Protein AF-F7PGP5-F1 (afdb_monomer)

Radius of gyration: 32.63 Å; Cα contacts (8 Å, |Δi|>4): 503; chains: 1; bounding box: 71×58×97 Å

Mean predicted aligned error: 10.64 Å

Nearest PDB structures (foldseek):
  5joy-assembly1_A  TM=2.183E-01  e=8.930E+00  Bacteroides ovatus

Sequence (292 aa):
MKSLVALAEENHQPLVVSITEYDVMVAVTADTNPVFETSVGVIHRINDWTRFVAHAERGQLQVLDEDVATLVTENPHATVDLDAEQFGEVFDDDEESRLGQTQTEYKEWAVERLQQHHTTTVTYTGDNNVTYNKTCEPNRSDISVQSIEPVYLPEIPDTTDIQAHTYPYEYYPAGPSRVTAEDAIHQCIHCDMSGISETYTYCPNCAVIACSSHIKTERLEGEPICTGCAVTERFALKTKYFYDEENLEAFREEYADMPLHEKAMENKWLAGGSVVASVLLVVGLLVIGGII

pLDDT: mean 86.21, std 12.68, range [32.03, 97.44]

Foldseek 3Di:
DPPPVNVCVVPLHKDKAKEKEWFKKKKWWKWFWDFDADPVGTQDTDTDIDIFMFGQAAPDTDTDDPVVRCQVVVQPVQDDPDDPVPPVVPHPYYHYGDGNDDPVVVLVVVLVVVQVVPWDKTWDADPVRDIDIDTDGGDSVSMGTDDIDMGIWMKMWMWIDRPPDIWIWIWTDRHVDIDTPGGSLQAAPVPRDGDPVFDWDAAPLPRGIHTPVQWDQADPPRDIHGVVQWDWDAQLNDIHTHRDPVRVVVVVVVLVPDDPLVSNVVPVVSSVVVVVVVVVVVVVVCVVVVVD

Solvent-accessible surface area (backbone atoms only — not comparable to full-atom values): 16742 Å² total; per-residue (Å²): 134,80,54,72,70,68,56,26,72,78,66,79,46,70,43,73,51,47,40,39,35,34,44,37,29,35,41,37,33,33,38,36,58,39,75,42,71,55,98,84,40,81,79,48,74,48,82,46,79,48,73,53,34,23,41,32,44,68,93,51,80,42,73,51,57,68,69,59,30,45,48,57,70,76,34,70,89,54,67,72,86,91,54,75,85,71,52,68,79,79,40,83,47,79,50,80,59,61,78,44,71,53,74,66,56,55,50,53,50,52,46,54,51,50,33,58,73,61,43,44,75,46,76,49,69,43,96,83,77,45,79,48,77,47,78,46,61,53,53,75,87,33,42,46,76,77,47,77,44,80,45,75,43,47,36,36,51,30,39,39,37,31,93,95,42,77,30,46,36,26,34,37,60,45,70,98,44,73,44,77,80,41,56,45,68,45,30,14,84,89,72,72,57,63,48,88,90,58,60,67,46,66,14,80,89,75,51,46,46,24,33,64,89,41,41,43,56,24,67,90,84,59,46,54,33,33,65,90,60,41,37,73,51,73,47,62,90,33,79,43,33,21,78,38,70,64,58,44,49,55,49,49,55,52,57,68,72,46,55,72,67,61,48,35,51,69,18,56,66,60,38,52,50,50,53,53,51,51,51,53,49,52,52,50,50,33,48,76,68,66,79,100

Structure (mmCIF, N/CA/C/O backbone):
data_AF-F7PGP5-F1
#
_entry.id   AF-F7PGP5-F1
#
loop_
_atom_site.group_PDB
_atom_site.id
_atom_site.type_symbol
_atom_site.label_atom_id
_atom_site.label_alt_id
_atom_site.label_comp_id
_atom_site.label_asym_id
_atom_site.label_entity_id
_atom_site.label_seq_id
_atom_site.pdbx_PDB_ins_code
_atom_site.Cartn_x
_atom_site.Cartn_y
_atom_site.Cartn_z
_atom_site.occupancy
_atom_site.B_iso_or_equiv
_atom_site.auth_seq_id
_atom_site.auth_comp_id
_atom_site.auth_asym_id
_atom_site.auth_atom_id
_atom_site.pdbx_PDB_model_num
ATOM 1 N N . MET A 1 1 ? 30.853 -26.230 6.465 1.00 39.44 1 MET A N 1
ATOM 2 C CA . MET A 1 1 ? 29.515 -25.854 5.973 1.00 39.44 1 MET A CA 1
ATOM 3 C C . MET A 1 1 ? 29.550 -24.352 5.779 1.00 39.44 1 MET A C 1
ATOM 5 O O . MET A 1 1 ? 29.671 -23.654 6.774 1.00 39.44 1 MET A O 1
ATOM 9 N N . LYS A 1 2 ? 29.615 -23.863 4.536 1.00 32.03 2 LYS A N 1
ATOM 10 C CA . LYS A 1 2 ? 29.374 -22.435 4.281 1.00 32.03 2 LYS A CA 1
ATOM 11 C C . LYS A 1 2 ? 27.872 -22.206 4.507 1.00 32.03 2 LYS A C 1
ATOM 13 O O . LYS A 1 2 ? 27.091 -23.060 4.092 1.00 32.03 2 LYS A O 1
ATOM 18 N N . SER A 1 3 ? 27.500 -21.142 5.220 1.00 41.84 3 SER A N 1
ATOM 19 C CA . SER A 1 3 ? 26.097 -20.715 5.341 1.00 41.84 3 SER A CA 1
ATOM 20 C C . SER A 1 3 ? 25.507 -20.497 3.940 1.00 41.84 3 SER A C 1
ATOM 22 O O . SER A 1 3 ? 26.257 -20.121 3.037 1.00 41.84 3 SER A O 1
ATOM 24 N N . LEU A 1 4 ? 24.203 -20.728 3.753 1.00 43.88 4 LEU A N 1
ATOM 25 C CA . LEU A 1 4 ? 23.487 -20.418 2.503 1.00 43.88 4 LEU A CA 1
ATOM 26 C C . LEU A 1 4 ? 23.724 -18.960 2.070 1.00 43.88 4 LEU A C 1
ATOM 28 O O . LEU A 1 4 ? 23.960 -18.709 0.890 1.00 43.88 4 LEU A O 1
ATOM 32 N N . VAL A 1 5 ? 23.835 -18.050 3.044 1.00 49.44 5 VAL A N 1
ATOM 33 C CA . VAL A 1 5 ? 24.223 -16.640 2.861 1.00 49.44 5 VAL A CA 1
ATOM 34 C C . VAL A 1 5 ? 25.545 -16.509 2.089 1.00 49.44 5 VAL A C 1
ATOM 36 O O . VAL A 1 5 ? 25.624 -15.812 1.084 1.00 49.44 5 VAL A O 1
ATOM 39 N N . ALA A 1 6 ? 26.565 -17.282 2.474 1.00 40.12 6 ALA A N 1
ATOM 40 C CA . ALA A 1 6 ? 27.896 -17.228 1.862 1.00 40.12 6 ALA A CA 1
ATOM 41 C C . ALA A 1 6 ? 27.973 -17.893 0.471 1.00 40.12 6 ALA A C 1
ATOM 43 O O . ALA A 1 6 ? 29.002 -17.794 -0.196 1.00 40.12 6 ALA A O 1
ATOM 44 N N . LEU A 1 7 ? 26.936 -18.626 0.049 1.00 39.34 7 LEU A N 1
ATOM 45 C CA . LEU A 1 7 ? 26.836 -19.221 -1.291 1.00 39.34 7 LEU A CA 1
ATOM 46 C C . LEU A 1 7 ? 26.027 -18.339 -2.254 1.00 39.34 7 LEU A C 1
ATOM 48 O O . LEU A 1 7 ? 26.302 -18.364 -3.456 1.00 39.34 7 LEU A O 1
ATOM 52 N N . ALA A 1 8 ? 25.072 -17.557 -1.739 1.00 51.66 8 ALA A N 1
ATOM 53 C CA . ALA A 1 8 ? 24.311 -16.577 -2.512 1.00 51.66 8 ALA A CA 1
ATOM 54 C C . ALA A 1 8 ? 25.186 -15.377 -2.922 1.00 51.66 8 ALA A C 1
ATOM 56 O O . ALA A 1 8 ? 25.204 -15.010 -4.100 1.00 51.66 8 ALA A O 1
ATOM 57 N N . GLU A 1 9 ? 26.009 -14.862 -1.995 1.00 49.38 9 GLU A N 1
ATOM 58 C CA . GLU A 1 9 ? 26.960 -13.764 -2.250 1.00 49.38 9 GLU A CA 1
ATOM 59 C C . GLU A 1 9 ? 27.962 -14.086 -3.377 1.00 49.38 9 GLU A C 1
ATOM 61 O O . GLU A 1 9 ? 28.327 -13.215 -4.163 1.00 49.38 9 GLU A O 1
ATOM 66 N N . GLU A 1 10 ? 28.394 -15.347 -3.502 1.00 49.81 10 GLU A N 1
ATOM 67 C CA . GLU A 1 10 ? 29.408 -15.768 -4.484 1.00 49.81 10 GLU A CA 1
ATOM 68 C C . GLU A 1 10 ? 28.828 -15.903 -5.913 1.00 49.81 10 GLU A C 1
ATOM 70 O O . GLU A 1 10 ? 29.574 -15.850 -6.890 1.00 49.81 10 GLU A O 1
ATOM 75 N N . ASN A 1 11 ? 27.499 -16.028 -6.058 1.00 52.19 11 ASN A N 1
ATOM 76 C CA . ASN A 1 11 ? 26.825 -16.293 -7.338 1.00 52.19 11 ASN A CA 1
ATOM 77 C C . ASN A 1 11 ? 25.894 -15.166 -7.822 1.00 52.19 11 ASN A C 1
ATOM 79 O O . ASN A 1 11 ? 25.204 -15.364 -8.822 1.00 52.19 11 ASN A O 1
ATOM 83 N N . HIS A 1 12 ? 25.866 -14.006 -7.151 1.00 57.66 12 HIS A N 1
ATOM 84 C CA . HIS A 1 12 ? 24.933 -12.902 -7.450 1.00 57.66 12 HIS A CA 1
ATOM 85 C C . HIS A 1 12 ? 23.458 -13.352 -7.484 1.00 57.66 12 HIS A C 1
ATOM 87 O O . HIS A 1 12 ? 22.646 -12.799 -8.227 1.00 57.66 12 HIS A O 1
ATOM 93 N N . GLN A 1 13 ? 23.113 -14.388 -6.716 1.00 65.50 13 GLN A N 1
ATOM 94 C CA . GLN A 1 13 ? 21.733 -14.849 -6.597 1.00 65.50 13 GLN A CA 1
ATOM 95 C C . GLN A 1 13 ? 21.020 -14.023 -5.528 1.00 65.50 13 GLN A C 1
ATOM 97 O O . GLN A 1 13 ? 21.652 -13.705 -4.518 1.00 65.50 13 GLN A O 1
ATOM 102 N N . PRO A 1 14 ? 19.735 -13.681 -5.730 1.00 72.44 14 PRO A N 1
ATOM 103 C CA . PRO A 1 14 ? 18.972 -12.998 -4.702 1.00 72.44 14 PRO A CA 1
ATOM 104 C C . PRO A 1 14 ? 18.931 -13.869 -3.446 1.00 72.44 14 PRO A C 1
ATOM 106 O O . PRO A 1 14 ? 18.617 -15.061 -3.523 1.00 72.44 14 PRO A O 1
ATOM 109 N N . LEU A 1 15 ? 19.280 -13.276 -2.308 1.00 78.62 15 LEU A N 1
ATOM 110 C CA . LEU A 1 15 ? 19.080 -13.899 -1.008 1.00 78.62 15 LEU A CA 1
ATOM 111 C C . LEU A 1 15 ? 17.688 -13.496 -0.537 1.00 78.62 15 LEU A C 1
ATOM 113 O O . LEU A 1 15 ? 17.393 -12.308 -0.468 1.00 78.62 15 LEU A O 1
ATOM 117 N N . VAL A 1 16 ? 16.844 -14.482 -0.250 1.00 80.56 16 VAL A N 1
ATOM 118 C CA . VAL A 1 16 ? 15.533 -14.256 0.359 1.00 80.56 16 VAL A CA 1
ATOM 119 C C . VAL A 1 16 ? 15.592 -14.809 1.772 1.00 80.56 16 VAL A C 1
ATOM 121 O O . VAL A 1 16 ? 15.970 -15.969 1.942 1.00 80.56 16 VAL A O 1
ATOM 124 N N . VAL A 1 17 ? 15.257 -13.979 2.753 1.00 80.12 17 VAL A N 1
ATOM 125 C CA . VAL A 1 17 ? 15.102 -14.365 4.161 1.00 80.12 17 VAL A CA 1
ATOM 126 C C . VAL A 1 17 ? 13.647 -14.134 4.539 1.00 80.12 17 VAL A C 1
ATOM 128 O O . VAL A 1 17 ? 13.124 -13.060 4.241 1.00 80.12 17 VAL A O 1
ATOM 131 N N . SER A 1 18 ? 13.017 -15.133 5.157 1.00 78.44 18 SER A N 1
ATOM 132 C CA . SER A 1 18 ? 11.608 -15.092 5.563 1.00 78.44 18 SER A CA 1
ATOM 133 C C . SER A 1 18 ? 11.491 -15.432 7.042 1.00 78.44 18 SER A C 1
ATOM 135 O O . SER A 1 18 ? 11.899 -16.514 7.476 1.00 78.44 18 SER A O 1
ATOM 137 N N . ILE A 1 19 ? 10.950 -14.499 7.817 1.00 78.56 19 ILE A N 1
ATOM 138 C CA . ILE A 1 19 ? 10.717 -14.654 9.255 1.00 78.56 19 ILE A CA 1
ATOM 139 C C . ILE A 1 19 ? 9.203 -14.723 9.480 1.00 78.56 19 ILE A C 1
ATOM 141 O O . ILE A 1 19 ? 8.424 -14.266 8.644 1.00 78.56 19 ILE A O 1
ATOM 145 N N . THR A 1 20 ? 8.764 -15.331 10.582 1.00 80.50 20 THR A N 1
ATOM 146 C CA . THR A 1 20 ? 7.376 -15.205 11.042 1.00 80.50 20 THR A CA 1
ATOM 147 C C . THR A 1 20 ? 7.327 -14.632 12.444 1.00 80.50 20 THR A C 1
ATOM 149 O O . THR A 1 20 ? 7.935 -15.159 13.373 1.00 80.50 20 THR A O 1
ATOM 152 N N . GLU A 1 21 ? 6.541 -13.579 12.605 1.00 83.31 21 GLU A N 1
ATOM 153 C CA . GLU A 1 21 ? 6.266 -12.959 13.895 1.00 83.31 21 GLU A CA 1
ATOM 154 C C . GLU A 1 21 ? 4.777 -13.120 14.208 1.00 83.31 21 GLU A C 1
ATOM 156 O O . GLU A 1 21 ? 3.923 -12.969 13.338 1.00 83.31 21 GLU A O 1
ATOM 161 N N . TYR A 1 22 ? 4.431 -13.490 15.439 1.00 83.12 22 TYR A N 1
ATOM 162 C CA . TYR A 1 22 ? 3.036 -13.661 15.844 1.00 83.12 22 TYR A CA 1
ATOM 163 C C . TYR A 1 22 ? 2.591 -12.514 16.736 1.00 83.12 22 TYR A C 1
ATOM 165 O O . TYR A 1 22 ? 2.799 -12.524 17.956 1.00 83.12 22 TYR A O 1
ATOM 173 N N . ASP A 1 23 ? 1.884 -11.573 16.125 1.00 82.88 23 ASP A N 1
ATOM 174 C CA . ASP A 1 23 ? 1.336 -10.420 16.809 1.00 82.88 23 ASP A CA 1
ATOM 175 C C . ASP A 1 23 ? 0.034 -10.751 17.526 1.00 82.88 23 ASP A C 1
ATOM 177 O O . ASP A 1 23 ? -0.913 -11.308 16.960 1.00 82.88 23 ASP A O 1
ATOM 181 N N . VAL A 1 24 ? -0.054 -10.353 18.797 1.00 84.56 24 VAL A N 1
ATOM 182 C CA . VAL A 1 24 ? -1.280 -10.550 19.571 1.00 84.56 24 VAL A CA 1
ATOM 183 C C . VAL A 1 24 ? -2.225 -9.389 19.342 1.00 84.56 24 VAL A C 1
ATOM 185 O O . VAL A 1 24 ? -1.941 -8.249 19.711 1.00 84.56 24 VAL A O 1
ATOM 188 N N . MET A 1 25 ? -3.405 -9.708 18.835 1.00 86.88 25 MET A N 1
ATOM 189 C CA . MET A 1 25 ? -4.497 -8.779 18.603 1.00 86.88 25 MET A CA 1
ATOM 190 C C . MET A 1 25 ? -5.660 -9.066 19.553 1.00 86.88 25 MET A C 1
ATOM 192 O O . MET A 1 25 ? -5.866 -10.193 20.005 1.00 86.88 25 MET A O 1
ATOM 196 N N . VAL A 1 26 ? -6.467 -8.045 19.834 1.00 89.31 26 VAL A N 1
ATOM 197 C CA . VAL A 1 26 ? -7.767 -8.194 20.498 1.00 89.31 26 VAL A CA 1
ATOM 198 C C . VAL A 1 26 ? -8.880 -7.694 19.587 1.00 89.31 26 VAL A C 1
ATOM 200 O O . VAL A 1 26 ? -8.947 -6.512 19.253 1.00 89.31 26 VAL A O 1
ATOM 203 N N . ALA A 1 27 ? -9.781 -8.596 19.200 1.00 91.00 27 ALA A N 1
ATOM 204 C CA . ALA A 1 27 ? -11.018 -8.248 18.517 1.00 91.00 27 ALA A CA 1
ATOM 205 C C . ALA A 1 27 ? -12.092 -7.918 19.561 1.00 91.00 27 ALA A C 1
ATOM 207 O O . ALA A 1 27 ? -12.472 -8.758 20.381 1.00 91.00 27 ALA A O 1
ATOM 208 N N . VAL A 1 28 ? -12.580 -6.681 19.539 1.00 91.81 28 VAL A N 1
ATOM 209 C CA . VAL A 1 28 ? -13.582 -6.178 20.479 1.00 91.81 28 VAL A CA 1
ATOM 210 C C . VAL A 1 28 ? -14.904 -5.987 19.757 1.00 91.81 28 VAL A C 1
ATOM 212 O O . VAL A 1 28 ? -14.966 -5.348 18.709 1.00 91.81 28 VAL A O 1
ATOM 215 N N . THR A 1 29 ? -15.973 -6.510 20.354 1.00 93.44 29 THR A N 1
ATOM 216 C CA . THR A 1 29 ? -17.350 -6.259 19.917 1.00 93.44 29 THR A CA 1
ATOM 217 C C . THR A 1 29 ? -18.092 -5.499 21.004 1.00 93.44 29 THR A C 1
ATOM 219 O O . THR A 1 29 ? -18.095 -5.925 22.163 1.00 93.44 29 THR A O 1
ATOM 222 N N . ALA A 1 30 ? -18.748 -4.397 20.652 1.00 95.62 30 ALA A N 1
ATOM 223 C CA . ALA A 1 30 ? -19.483 -3.564 21.594 1.00 95.62 30 ALA A CA 1
ATOM 224 C C . ALA A 1 30 ? -20.769 -2.984 20.992 1.00 95.62 30 ALA A C 1
ATOM 226 O O . ALA A 1 30 ? -20.890 -2.810 19.784 1.00 95.62 30 ALA A O 1
ATOM 227 N N . ASP A 1 31 ? -21.718 -2.674 21.868 1.00 96.94 31 ASP A N 1
ATOM 228 C CA . ASP A 1 31 ? -22.964 -1.974 21.552 1.00 96.94 31 ASP A CA 1
ATOM 229 C C . ASP A 1 31 ? -22.961 -0.603 22.236 1.00 96.94 31 ASP A C 1
ATOM 231 O O . ASP A 1 31 ? -22.635 -0.517 23.424 1.00 96.94 31 ASP A O 1
ATOM 235 N N . THR A 1 32 ? -23.309 0.454 21.500 1.00 96.69 32 THR A N 1
ATOM 236 C CA . THR A 1 32 ? -23.397 1.828 22.012 1.00 96.69 32 THR A CA 1
ATOM 237 C C . THR A 1 32 ? -24.787 2.399 21.738 1.00 96.69 32 THR A C 1
ATOM 239 O O . THR A 1 32 ? -25.143 2.657 20.586 1.00 96.69 32 THR A O 1
ATOM 242 N N . ASN A 1 33 ? -25.569 2.646 22.797 1.00 96.69 33 ASN A N 1
ATOM 243 C CA . ASN A 1 33 ? -26.971 3.080 22.676 1.00 96.69 33 ASN A CA 1
ATOM 244 C C . ASN A 1 33 ? -27.395 4.266 23.585 1.00 96.69 33 ASN A C 1
ATOM 246 O O . ASN A 1 33 ? -28.365 4.162 24.342 1.00 96.69 33 ASN A O 1
ATOM 250 N N . PRO A 1 34 ? -26.691 5.415 23.559 1.00 96.81 34 PRO A N 1
ATOM 251 C CA . PRO A 1 34 ? -27.090 6.620 24.279 1.00 96.81 34 PRO A CA 1
ATOM 252 C C . PRO A 1 34 ? -28.232 7.386 23.588 1.00 96.81 34 PRO A C 1
ATOM 254 O O . PRO A 1 34 ? -28.312 7.511 22.359 1.00 96.81 34 PRO A O 1
ATOM 257 N N . VAL A 1 35 ? -29.075 8.020 24.408 1.00 96.75 35 VAL A N 1
ATOM 258 C CA . VAL A 1 35 ? -30.093 8.989 23.975 1.00 96.75 35 VAL A CA 1
ATOM 259 C C . VAL A 1 35 ? -29.818 10.335 24.641 1.00 96.75 35 VAL A C 1
ATOM 261 O O . VAL A 1 35 ? -29.766 10.437 25.864 1.00 96.75 35 VAL A O 1
ATOM 264 N N . PHE A 1 36 ? -29.676 11.386 23.836 1.00 96.19 36 PHE A N 1
ATOM 265 C CA . PHE A 1 36 ? -29.412 12.740 24.310 1.00 96.19 36 PHE A CA 1
ATOM 266 C C . PHE A 1 36 ? -30.658 13.602 24.179 1.00 96.19 36 PHE A C 1
ATOM 268 O O . PHE A 1 36 ? -31.140 13.875 23.077 1.00 96.19 36 PHE A O 1
ATOM 275 N N . GLU A 1 37 ? -31.154 14.074 25.318 1.00 94.50 37 GLU A N 1
ATOM 276 C CA . GLU A 1 37 ? -32.381 14.862 25.399 1.00 94.50 37 GLU A CA 1
ATOM 277 C C . GLU A 1 37 ? -32.129 16.264 25.962 1.00 94.50 37 GLU A C 1
ATOM 279 O O . GLU A 1 37 ? -31.128 16.556 26.634 1.00 94.50 37 GLU A O 1
ATOM 284 N N . THR A 1 38 ? -33.055 17.160 25.644 1.00 91.94 38 THR A N 1
ATOM 285 C CA . THR A 1 38 ? -33.176 18.511 26.196 1.00 91.94 38 THR A CA 1
ATOM 286 C C . THR A 1 38 ? -34.655 18.802 26.461 1.00 91.94 38 THR A C 1
ATOM 288 O O . THR A 1 38 ? -35.508 17.945 26.237 1.00 91.94 38 THR A O 1
ATOM 291 N N . SER A 1 39 ? -34.994 20.015 26.904 1.00 89.44 39 SER A N 1
ATOM 292 C CA . SER A 1 39 ? -36.397 20.404 27.101 1.00 89.44 39 SER A CA 1
ATOM 293 C C . SER A 1 39 ? -37.245 20.338 25.823 1.00 89.44 39 SER A C 1
ATOM 295 O O . SER A 1 39 ? -38.457 20.204 25.937 1.00 89.44 39 SER A O 1
ATOM 297 N N . VAL A 1 40 ? -36.626 20.389 24.634 1.00 91.00 40 VAL A N 1
ATOM 298 C CA . VAL A 1 40 ? -37.325 20.271 23.338 1.00 91.00 40 VAL A CA 1
ATOM 299 C C . VAL A 1 40 ? -37.454 18.827 22.833 1.00 91.00 40 VAL A C 1
ATOM 301 O O . VAL A 1 40 ? -37.970 18.596 21.743 1.00 91.00 40 VAL A O 1
ATOM 304 N N . GLY A 1 41 ? -36.988 17.844 23.611 1.00 92.88 41 GLY A N 1
ATOM 305 C CA . GLY A 1 41 ? -36.999 16.421 23.261 1.00 92.88 41 GLY A CA 1
ATOM 306 C C . GLY A 1 41 ? -35.617 15.862 22.907 1.00 92.88 41 GLY A C 1
ATOM 307 O O . GLY A 1 41 ? -34.584 16.405 23.315 1.00 92.88 41 GLY A O 1
ATOM 308 N N . VAL A 1 42 ? -35.606 14.744 22.172 1.00 95.56 42 VAL A N 1
ATOM 309 C CA . VAL A 1 42 ? -34.387 14.049 21.721 1.00 95.56 42 VAL A CA 1
ATOM 310 C C . VAL A 1 42 ? -33.678 14.889 20.664 1.00 95.56 42 VAL A C 1
ATOM 312 O O . VAL A 1 42 ? -34.251 15.188 19.620 1.00 95.56 42 VAL A O 1
ATOM 315 N N . ILE A 1 43 ? -32.418 15.231 20.922 1.00 95.38 43 ILE A N 1
ATOM 316 C CA . ILE A 1 43 ? -31.573 15.994 19.992 1.00 95.38 43 ILE A CA 1
ATOM 317 C C . ILE A 1 43 ? -30.561 15.108 19.264 1.00 95.38 43 ILE A C 1
ATOM 319 O O . ILE A 1 43 ? -30.106 15.457 18.180 1.00 95.38 43 ILE A O 1
ATOM 323 N N . HIS A 1 44 ? -30.205 13.965 19.848 1.00 95.94 44 HIS A N 1
ATOM 324 C CA . HIS A 1 44 ? -29.270 13.016 19.265 1.00 95.94 44 HIS A CA 1
ATOM 325 C C . HIS A 1 44 ? -29.507 11.625 19.855 1.00 95.94 44 HIS A C 1
ATOM 327 O O . HIS A 1 44 ? -29.880 11.488 21.021 1.00 95.94 44 HIS A O 1
ATOM 333 N N . ARG A 1 45 ? -29.307 10.590 19.048 1.00 95.94 45 ARG A N 1
ATOM 334 C CA . ARG A 1 45 ? -29.369 9.191 19.466 1.00 95.94 45 ARG A CA 1
ATOM 335 C C . ARG A 1 45 ? -28.312 8.428 18.693 1.00 95.94 45 ARG A C 1
ATOM 337 O O . ARG A 1 45 ? -28.159 8.658 17.495 1.00 95.94 45 ARG A O 1
ATOM 344 N N . ILE A 1 46 ? -27.647 7.516 19.380 1.00 95.88 46 ILE A N 1
ATOM 345 C CA . ILE A 1 46 ? -26.732 6.552 18.783 1.00 95.88 46 ILE A CA 1
ATOM 346 C C . ILE A 1 46 ? -27.324 5.175 19.058 1.00 95.88 46 ILE A C 1
ATOM 348 O O . ILE A 1 46 ? -27.927 4.961 20.104 1.00 95.88 46 ILE A O 1
ATOM 352 N N . ASN A 1 47 ? -27.236 4.294 18.074 1.00 95.25 47 ASN A N 1
ATOM 353 C CA . ASN A 1 47 ? -27.607 2.892 18.182 1.00 95.25 47 ASN A CA 1
ATOM 354 C C . ASN A 1 47 ? -26.664 2.153 17.243 1.00 95.25 47 ASN A C 1
ATOM 356 O O . ASN A 1 47 ? -26.997 1.953 16.072 1.00 95.25 47 ASN A O 1
ATOM 360 N N . ASP A 1 48 ? -25.460 1.901 17.740 1.00 94.94 48 ASP A N 1
ATOM 361 C CA . ASP A 1 48 ? -24.352 1.391 16.948 1.00 94.94 48 ASP A CA 1
ATOM 362 C C . ASP A 1 48 ? -23.827 0.076 17.512 1.00 94.94 48 ASP A C 1
ATOM 364 O O . ASP A 1 48 ? -23.682 -0.083 18.726 1.00 94.94 48 ASP A O 1
ATOM 368 N N . TRP A 1 49 ? -23.537 -0.848 16.603 1.00 93.81 49 TRP A N 1
ATOM 369 C CA . TRP A 1 49 ? -22.867 -2.101 16.906 1.00 93.81 49 TRP A CA 1
ATOM 370 C C . TRP A 1 49 ? -21.493 -2.040 16.259 1.00 93.81 49 TRP A C 1
ATOM 372 O O . TRP A 1 49 ? -21.369 -2.073 15.035 1.00 93.81 49 TRP A O 1
ATOM 382 N N . THR A 1 50 ? -20.465 -1.929 17.089 1.00 91.31 50 THR A N 1
ATOM 383 C CA . THR A 1 50 ? -19.101 -1.681 16.638 1.00 91.31 50 THR A CA 1
ATOM 384 C C . THR A 1 50 ? -18.258 -2.929 16.852 1.00 91.31 50 THR A C 1
ATOM 386 O O . THR A 1 50 ? -18.219 -3.494 17.950 1.00 91.31 50 THR A O 1
ATOM 389 N N . ARG A 1 51 ? -17.526 -3.326 15.811 1.00 90.69 51 ARG A N 1
ATOM 390 C CA . ARG A 1 51 ? -16.450 -4.311 15.899 1.00 90.69 51 ARG A CA 1
ATOM 391 C C . ARG A 1 51 ? -15.154 -3.661 15.442 1.00 90.69 51 ARG A C 1
ATOM 393 O O . ARG A 1 51 ? -15.131 -3.030 14.393 1.00 90.69 51 ARG A O 1
ATOM 400 N N . PHE A 1 52 ? -14.097 -3.803 16.227 1.00 89.81 52 PHE A N 1
ATOM 401 C CA . PHE A 1 52 ? -12.777 -3.285 15.878 1.00 89.81 52 PHE A CA 1
ATOM 402 C C . PHE A 1 52 ? -11.681 -4.178 16.453 1.00 89.81 52 PHE A C 1
ATOM 404 O O . PHE A 1 52 ? -11.928 -4.976 17.360 1.00 89.81 52 PHE A O 1
ATOM 411 N N . VAL A 1 53 ? -10.473 -4.051 15.911 1.00 90.81 53 VAL A N 1
ATOM 412 C CA . VAL A 1 53 ? -9.310 -4.852 16.301 1.00 90.81 53 VAL A CA 1
ATOM 413 C C . VAL A 1 53 ? -8.187 -3.919 16.729 1.00 90.81 53 VAL A C 1
ATOM 415 O O . VAL A 1 53 ? -8.041 -2.823 16.184 1.00 90.81 53 VAL A O 1
ATOM 418 N N . ALA A 1 54 ? -7.426 -4.328 17.737 1.00 88.50 54 ALA A N 1
ATOM 419 C CA . ALA A 1 54 ? -6.304 -3.558 18.246 1.00 88.50 54 ALA A CA 1
ATOM 420 C C . ALA A 1 54 ? -5.108 -4.447 18.575 1.00 88.50 54 ALA A C 1
ATOM 422 O O . ALA A 1 54 ? -5.304 -5.575 19.034 1.00 88.50 54 ALA A O 1
ATOM 423 N N . HIS A 1 55 ? -3.898 -3.904 18.420 1.00 85.88 55 HIS A N 1
ATOM 424 C CA . HIS A 1 55 ? -2.690 -4.524 18.959 1.00 85.88 55 HIS A CA 1
ATOM 425 C C . HIS A 1 55 ? -2.818 -4.647 20.476 1.00 85.88 55 HIS A C 1
ATOM 427 O O . HIS A 1 55 ? -3.200 -3.700 21.172 1.00 85.88 55 HIS A O 1
ATOM 433 N N . ALA A 1 56 ? -2.506 -5.830 20.991 1.00 82.25 56 ALA A N 1
ATOM 434 C CA . ALA A 1 56 ? -2.647 -6.178 22.397 1.00 82.25 56 ALA A CA 1
ATOM 435 C C . ALA A 1 56 ? -1.312 -6.127 23.159 1.00 82.25 56 ALA A C 1
ATOM 437 O O . ALA A 1 56 ? -1.233 -6.621 24.292 1.00 82.25 56 ALA A O 1
ATOM 438 N N . GLU A 1 57 ? -0.287 -5.514 22.565 1.00 72.56 57 GLU A N 1
ATOM 439 C CA . GLU A 1 57 ? 1.049 -5.387 23.133 1.00 72.56 57 GLU A CA 1
ATOM 440 C C . GLU A 1 57 ? 1.093 -4.561 24.423 1.00 72.56 57 GLU A C 1
ATOM 442 O O . GLU A 1 57 ? 0.246 -3.710 24.739 1.00 72.56 57 GLU A O 1
ATOM 447 N N . ARG A 1 58 ? 2.130 -4.814 25.223 1.00 63.47 58 ARG A N 1
ATOM 448 C CA . ARG A 1 58 ? 2.281 -4.190 26.533 1.00 63.47 58 ARG A CA 1
ATOM 449 C C . ARG A 1 58 ? 2.647 -2.712 26.406 1.00 63.47 58 ARG A C 1
ATOM 451 O O . ARG A 1 58 ? 3.782 -2.363 26.116 1.00 63.47 58 ARG A O 1
ATOM 458 N N . GLY A 1 59 ? 1.700 -1.846 26.764 1.00 60.94 59 GLY A N 1
ATOM 459 C CA . GLY A 1 59 ? 1.903 -0.394 26.827 1.00 60.94 59 GLY A CA 1
ATOM 460 C C . GLY A 1 59 ? 1.504 0.362 25.559 1.00 60.94 59 GLY A C 1
ATOM 461 O O . GLY A 1 59 ? 1.538 1.591 25.578 1.00 60.94 59 GLY A O 1
ATOM 462 N N . GLN A 1 60 ? 1.061 -0.337 24.509 1.00 62.91 60 GLN A N 1
ATOM 463 C CA . GLN A 1 60 ? 0.666 0.263 23.237 1.00 62.91 60 GLN A CA 1
ATOM 464 C C . GLN A 1 60 ? -0.619 -0.388 22.705 1.00 62.91 60 GLN A C 1
ATOM 466 O O . GLN A 1 60 ? -0.594 -1.265 21.856 1.00 62.91 60 GLN A O 1
ATOM 471 N N . LEU A 1 61 ? -1.769 0.059 23.219 1.00 71.94 61 LEU A N 1
ATOM 472 C CA . LEU A 1 61 ? -3.078 -0.293 22.660 1.00 71.94 61 LEU A CA 1
ATOM 473 C C . LEU A 1 61 ? -3.411 0.660 21.513 1.00 71.94 61 LEU A C 1
ATOM 475 O O . LEU A 1 61 ? -3.734 1.830 21.745 1.00 71.94 61 LEU A O 1
ATOM 479 N N . GLN A 1 62 ? -3.328 0.163 20.282 1.00 79.62 62 GLN A N 1
ATOM 480 C CA . GLN A 1 62 ? -3.623 0.933 19.075 1.00 79.62 62 GLN A CA 1
ATOM 481 C C . GLN A 1 62 ? -4.584 0.161 18.179 1.00 79.62 62 GLN A C 1
ATOM 483 O O . GLN A 1 62 ? -4.439 -1.043 17.995 1.00 79.62 62 GLN A O 1
ATOM 488 N N . VAL A 1 63 ? -5.593 0.867 17.662 1.00 81.56 63 VAL A N 1
ATOM 489 C CA . VAL A 1 63 ? -6.531 0.305 16.682 1.00 81.56 63 VAL A CA 1
ATOM 490 C C . VAL A 1 63 ? -5.759 0.049 15.394 1.00 81.56 63 VAL A C 1
ATOM 492 O O . VAL A 1 63 ? -5.015 0.931 14.965 1.00 81.56 63 VAL A O 1
ATOM 495 N N . LEU A 1 64 ? -5.939 -1.140 14.825 1.00 81.06 64 LEU A N 1
ATOM 496 C CA . LEU A 1 64 ? -5.299 -1.533 13.574 1.00 81.06 64 LEU A CA 1
ATOM 497 C C . LEU A 1 64 ? -5.771 -0.676 12.400 1.00 81.06 64 LEU A C 1
ATOM 499 O O . LEU A 1 64 ? -6.857 -0.089 12.435 1.00 81.06 64 LEU A O 1
ATOM 503 N N . ASP A 1 65 ? -4.956 -0.668 11.347 1.00 85.12 65 ASP A N 1
ATOM 504 C CA . ASP A 1 65 ? -5.396 -0.223 10.032 1.00 85.12 65 ASP A CA 1
ATOM 505 C C . ASP A 1 65 ? -6.648 -1.003 9.582 1.00 85.12 65 ASP A C 1
ATOM 507 O O . ASP A 1 65 ? -6.845 -2.166 9.954 1.00 85.12 65 ASP A O 1
ATOM 511 N N . GLU A 1 66 ? -7.522 -0.346 8.817 1.00 86.88 66 GLU A N 1
ATOM 512 C CA . GLU A 1 66 ? -8.810 -0.902 8.398 1.00 86.88 66 GLU A CA 1
ATOM 513 C C . GLU A 1 66 ? -8.644 -2.195 7.591 1.00 86.88 66 GLU A C 1
ATOM 515 O O . GLU A 1 66 ? -9.422 -3.133 7.790 1.00 86.88 66 GLU A O 1
ATOM 520 N N . ASP A 1 67 ? -7.607 -2.294 6.755 1.00 89.56 67 ASP A N 1
ATOM 521 C CA . ASP A 1 67 ? -7.373 -3.475 5.925 1.00 89.56 67 ASP A CA 1
ATOM 522 C C . ASP A 1 67 ? -7.000 -4.686 6.793 1.00 89.56 67 ASP A C 1
ATOM 524 O O . ASP A 1 67 ? -7.575 -5.771 6.651 1.00 89.56 67 ASP A O 1
ATOM 528 N N . VAL A 1 68 ? -6.105 -4.496 7.768 1.00 89.62 68 VAL A N 1
ATOM 529 C CA . VAL A 1 68 ? -5.687 -5.555 8.703 1.00 89.62 68 VAL A CA 1
ATOM 530 C C . VAL A 1 68 ? -6.824 -5.918 9.667 1.00 89.62 68 VAL A C 1
ATOM 532 O O . VAL A 1 68 ? -7.075 -7.095 9.940 1.00 89.62 68 VAL A O 1
ATOM 535 N N . ALA A 1 69 ? -7.586 -4.934 10.151 1.00 89.62 69 ALA A N 1
ATOM 536 C CA . ALA A 1 69 ? -8.760 -5.186 10.984 1.00 89.62 69 ALA A CA 1
ATOM 537 C C . ALA A 1 69 ? -9.838 -5.983 10.227 1.00 89.62 69 ALA A C 1
ATOM 539 O O . ALA A 1 69 ? -10.445 -6.904 10.789 1.00 89.62 69 ALA A O 1
ATOM 540 N N . THR A 1 70 ? -10.060 -5.671 8.950 1.00 90.62 70 THR A N 1
ATOM 541 C CA . THR A 1 70 ? -10.969 -6.416 8.067 1.00 90.62 70 THR A CA 1
ATOM 542 C C . THR A 1 70 ? -10.469 -7.844 7.874 1.00 90.62 70 THR A C 1
ATOM 544 O O . THR A 1 70 ? -11.230 -8.793 8.071 1.00 90.62 70 THR A O 1
ATOM 547 N N . LEU A 1 71 ? -9.168 -8.017 7.613 1.00 91.44 71 LEU A N 1
ATOM 548 C CA . LEU A 1 71 ? -8.534 -9.329 7.496 1.00 91.44 71 LEU A CA 1
ATOM 549 C C . LEU A 1 71 ? -8.815 -10.208 8.728 1.00 91.44 71 LEU A C 1
ATOM 551 O O . LEU A 1 71 ? -9.259 -11.347 8.577 1.00 91.44 71 LEU A O 1
ATOM 555 N N . VAL A 1 72 ? -8.644 -9.676 9.941 1.00 89.75 72 VAL A N 1
ATOM 556 C CA . VAL A 1 72 ? -8.907 -10.415 11.189 1.00 89.75 72 VAL A CA 1
ATOM 557 C C . VAL A 1 72 ? -10.403 -10.691 11.389 1.00 89.75 72 VAL A C 1
ATOM 559 O O . VAL A 1 72 ? -10.799 -11.798 11.759 1.00 89.75 72 VAL A O 1
ATOM 562 N N . THR A 1 73 ? -11.266 -9.699 11.162 1.00 88.62 73 THR A N 1
ATOM 563 C CA . THR A 1 73 ? -12.698 -9.809 11.495 1.00 88.62 73 THR A CA 1
ATOM 564 C C . THR A 1 73 ? -13.512 -10.647 10.510 1.00 88.62 73 THR A C 1
ATOM 566 O O . THR A 1 73 ? -14.510 -11.247 10.929 1.00 88.62 73 THR A O 1
ATOM 569 N N . GLU A 1 74 ? -13.091 -10.729 9.244 1.00 89.31 74 GLU A N 1
ATOM 570 C CA . GLU A 1 74 ? -13.766 -11.493 8.185 1.00 89.31 74 GLU A CA 1
ATOM 571 C C . GLU A 1 74 ? -13.267 -12.941 8.047 1.00 89.31 74 GLU A C 1
ATOM 573 O O . GLU A 1 74 ? -13.969 -13.785 7.480 1.00 89.31 74 GLU A O 1
ATOM 578 N N . ASN A 1 75 ? -12.113 -13.282 8.637 1.00 87.31 75 ASN A N 1
ATOM 579 C CA . ASN A 1 75 ? -11.522 -14.624 8.555 1.00 87.31 75 ASN A CA 1
ATOM 580 C C . ASN A 1 75 ? -11.537 -15.452 9.870 1.00 87.31 75 ASN A C 1
ATOM 582 O O . ASN A 1 75 ? -10.673 -16.314 10.035 1.00 87.31 75 ASN A O 1
ATOM 586 N N . PRO A 1 76 ? -12.530 -15.337 10.787 1.00 83.12 76 PRO A N 1
ATOM 587 C CA . PRO A 1 76 ? -12.531 -16.111 12.037 1.00 83.12 76 PRO A CA 1
ATOM 588 C C . PRO A 1 76 ? -12.714 -17.620 11.813 1.00 83.12 76 PRO A C 1
ATOM 590 O O . PRO A 1 76 ? -12.480 -18.423 12.702 1.00 83.12 76 PRO A O 1
ATOM 593 N N . HIS A 1 77 ? -13.162 -18.027 10.626 1.00 83.94 77 HIS A N 1
ATOM 594 C CA . HIS A 1 77 ? -13.324 -19.429 10.246 1.00 83.94 77 HIS A CA 1
ATOM 595 C C . HIS A 1 77 ? -12.000 -20.097 9.837 1.00 83.94 77 HIS A C 1
ATOM 597 O O . HIS A 1 77 ? -11.956 -21.319 9.715 1.00 83.94 77 HIS A O 1
ATOM 603 N N . ALA A 1 78 ? -10.954 -19.303 9.589 1.00 83.38 78 ALA A N 1
ATOM 604 C CA . ALA A 1 78 ? -9.632 -19.767 9.186 1.00 83.38 78 ALA A CA 1
ATOM 605 C C . ALA A 1 78 ? -8.639 -19.823 10.359 1.00 83.38 78 ALA A C 1
ATOM 607 O O . ALA A 1 78 ? -7.474 -20.152 10.148 1.00 83.38 78 ALA A O 1
ATOM 608 N N . THR A 1 79 ? -9.080 -19.510 11.582 1.00 84.56 79 THR A N 1
ATOM 609 C CA . THR A 1 79 ? -8.232 -19.589 12.774 1.00 84.56 79 THR A CA 1
ATOM 610 C C . THR A 1 79 ? -7.837 -21.030 13.064 1.00 84.56 79 THR A C 1
ATOM 612 O O . THR A 1 79 ? -8.681 -21.932 13.030 1.00 84.56 79 THR A O 1
ATOM 615 N N . VAL A 1 80 ? -6.572 -21.223 13.413 1.00 82.38 80 VAL A N 1
ATOM 616 C CA . VAL A 1 80 ? -6.010 -22.496 13.868 1.00 82.38 80 VAL A CA 1
ATOM 617 C C . VAL A 1 80 ? -5.451 -22.322 15.275 1.00 82.38 80 VAL A C 1
ATOM 619 O O . VAL A 1 80 ? -5.130 -21.204 15.679 1.00 82.38 80 VAL A O 1
ATOM 622 N N . ASP A 1 81 ? -5.346 -23.416 16.024 1.00 79.75 81 ASP A N 1
ATOM 623 C CA . ASP A 1 81 ? -4.629 -23.391 17.297 1.00 79.75 81 ASP A CA 1
ATOM 624 C C . ASP A 1 81 ? -3.135 -23.162 17.020 1.00 79.75 81 ASP A C 1
ATOM 626 O O . ASP A 1 81 ? -2.550 -23.830 16.164 1.00 79.75 81 ASP A O 1
ATOM 630 N N . LEU A 1 82 ? -2.530 -22.201 17.722 1.00 73.12 82 LEU A N 1
ATOM 631 C CA . LEU A 1 82 ? -1.108 -21.898 17.589 1.00 73.12 82 LEU A CA 1
ATOM 632 C C . LEU A 1 82 ? -0.290 -22.995 18.288 1.00 73.12 82 LEU A C 1
ATOM 634 O O . LEU A 1 82 ? -0.294 -23.087 19.517 1.00 73.12 82 LEU A O 1
ATOM 638 N N . ASP A 1 83 ? 0.398 -23.822 17.501 1.00 70.62 83 ASP A N 1
ATOM 639 C CA . ASP A 1 83 ? 1.366 -24.814 17.975 1.00 70.62 83 ASP A CA 1
ATOM 640 C C . ASP A 1 83 ? 2.774 -24.406 17.519 1.00 70.62 83 ASP A C 1
ATOM 642 O O . ASP A 1 83 ? 3.176 -24.661 16.383 1.00 70.62 83 ASP A O 1
ATOM 646 N N . ALA A 1 84 ? 3.512 -23.729 18.402 1.00 58.53 84 ALA A N 1
ATOM 647 C CA . ALA A 1 84 ? 4.834 -23.173 18.102 1.00 58.53 84 ALA A CA 1
ATOM 648 C C . ALA A 1 84 ? 5.857 -24.234 17.645 1.00 58.53 84 ALA A C 1
ATOM 650 O O . ALA A 1 84 ? 6.793 -23.909 16.923 1.00 58.53 84 ALA A O 1
ATOM 651 N N . GLU A 1 85 ? 5.681 -25.509 18.014 1.00 60.25 85 GLU A N 1
ATOM 652 C CA . GLU A 1 85 ? 6.586 -26.588 17.588 1.00 60.25 85 GLU A CA 1
ATOM 653 C C . GLU A 1 85 ? 6.399 -26.965 16.106 1.00 60.25 85 GLU A C 1
ATOM 655 O O . GLU A 1 85 ? 7.310 -27.526 15.501 1.00 60.25 85 GLU A O 1
ATOM 660 N N . GLN A 1 86 ? 5.242 -26.653 15.507 1.00 61.47 86 GLN A N 1
ATOM 661 C CA . GLN A 1 86 ? 4.916 -27.000 14.121 1.00 61.47 86 GLN A CA 1
ATOM 662 C C . GLN A 1 86 ? 5.426 -25.969 13.096 1.00 61.47 86 GLN A C 1
ATOM 664 O O . GLN A 1 86 ? 5.678 -26.334 11.946 1.00 61.47 86 GLN A O 1
ATOM 669 N N . PHE A 1 87 ? 5.559 -24.694 13.477 1.00 60.59 87 PHE A N 1
ATOM 670 C CA . PHE A 1 87 ? 5.860 -23.603 12.536 1.00 60.59 87 PHE A CA 1
ATOM 671 C C . PHE A 1 87 ? 7.362 -23.355 12.313 1.00 60.59 87 PHE A C 1
ATOM 673 O O . PHE A 1 87 ? 7.746 -23.042 11.184 1.00 60.59 87 PHE A O 1
ATOM 680 N N . GLY A 1 88 ? 8.217 -23.664 13.294 1.00 57.09 88 GLY A N 1
ATOM 681 C CA . GLY A 1 88 ? 9.677 -23.521 13.167 1.00 57.09 88 GLY A CA 1
ATOM 682 C C . GLY A 1 88 ? 10.378 -24.508 12.229 1.00 57.09 88 GLY A C 1
ATOM 683 O O . GLY A 1 88 ? 11.604 -24.515 12.135 1.00 57.09 88 GLY A O 1
ATOM 684 N N . GLU A 1 89 ? 9.631 -25.366 11.525 1.00 56.88 89 GLU A N 1
ATOM 685 C CA . GLU A 1 89 ? 10.167 -26.184 10.427 1.00 56.88 89 GLU A CA 1
ATOM 686 C C . GLU A 1 89 ? 10.112 -25.472 9.057 1.00 56.88 89 GLU A C 1
ATOM 688 O O . GLU A 1 89 ? 10.726 -25.959 8.104 1.00 56.88 89 GLU A O 1
ATOM 693 N N . VAL A 1 90 ? 9.371 -24.360 8.933 1.00 59.91 90 VAL A N 1
ATOM 694 C CA . VAL A 1 90 ? 9.084 -23.688 7.646 1.00 59.91 90 VAL A CA 1
ATOM 695 C C . VAL A 1 90 ? 9.787 -22.336 7.503 1.00 59.91 90 VAL A C 1
ATOM 697 O O . VAL A 1 9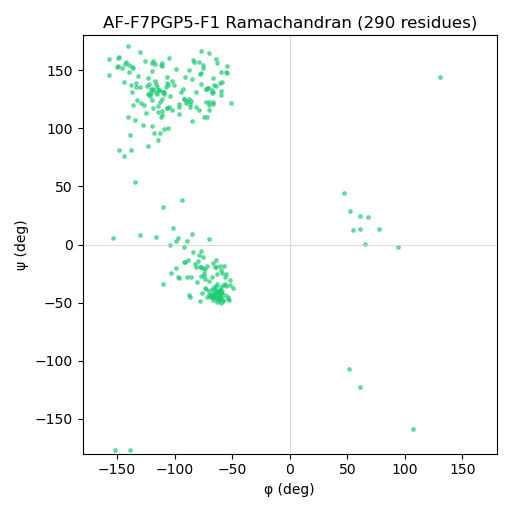0 ? 10.184 -21.998 6.387 1.00 59.91 90 VAL A O 1
ATOM 700 N N . PHE A 1 91 ? 9.950 -21.593 8.597 1.00 58.91 91 PHE A N 1
ATOM 701 C CA . PHE A 1 91 ? 10.536 -20.249 8.605 1.00 58.91 91 PHE A CA 1
ATOM 702 C C . PHE A 1 91 ? 11.962 -20.240 9.157 1.00 58.91 91 PHE A C 1
ATOM 704 O O . PHE A 1 91 ? 12.386 -21.186 9.824 1.00 58.91 91 PHE A O 1
ATOM 711 N N . ASP A 1 92 ? 12.718 -19.185 8.840 1.00 57.56 92 ASP A N 1
ATOM 712 C CA . ASP A 1 92 ? 14.104 -19.052 9.295 1.00 57.56 92 ASP A CA 1
ATOM 713 C C . ASP A 1 92 ? 14.197 -18.673 10.796 1.00 57.56 92 ASP A C 1
ATOM 715 O O . ASP A 1 92 ? 15.212 -18.989 11.424 1.00 57.56 92 ASP A O 1
ATOM 719 N N . ASP A 1 93 ? 13.157 -18.035 11.367 1.00 54.94 93 ASP A N 1
ATOM 720 C CA . ASP A 1 93 ? 13.008 -17.682 12.796 1.00 54.94 93 ASP A CA 1
ATOM 721 C C . ASP A 1 93 ? 11.518 -17.495 13.195 1.00 54.94 93 ASP A C 1
ATOM 723 O O . ASP A 1 93 ? 10.683 -17.239 12.321 1.00 54.94 93 ASP A O 1
ATOM 727 N N . ASP A 1 94 ? 11.206 -17.591 14.499 1.00 54.47 94 ASP A N 1
ATOM 728 C CA . ASP A 1 94 ? 9.859 -17.420 15.081 1.00 54.47 94 ASP A CA 1
ATOM 729 C C . ASP A 1 94 ? 9.884 -16.559 16.370 1.00 54.47 94 ASP A C 1
ATOM 731 O O . ASP A 1 94 ? 10.461 -16.961 17.389 1.00 54.47 94 ASP A O 1
ATOM 735 N N . GLU A 1 95 ? 9.169 -15.424 16.390 1.00 58.38 95 GLU A N 1
ATOM 736 C CA . GLU A 1 95 ? 8.924 -14.627 17.610 1.00 58.38 95 GLU A CA 1
A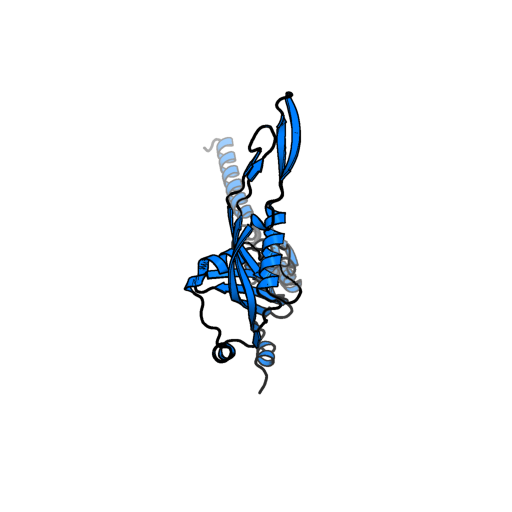TOM 737 C C . GLU A 1 95 ? 7.434 -14.621 18.016 1.00 58.38 95 GLU A C 1
ATOM 739 O O . GLU A 1 95 ? 6.542 -14.395 17.199 1.00 58.38 95 GLU A O 1
ATOM 744 N N . GLU A 1 96 ? 7.140 -14.863 19.304 1.00 59.28 96 GLU A N 1
ATOM 745 C CA . GLU A 1 96 ? 5.770 -14.868 19.850 1.00 59.28 96 GLU A CA 1
ATOM 746 C C . GLU A 1 96 ? 5.560 -13.731 20.864 1.00 59.28 96 GLU A C 1
ATOM 748 O O . GLU A 1 96 ? 6.107 -13.745 21.979 1.00 59.28 96 GLU A O 1
ATOM 753 N N . SER A 1 97 ? 4.690 -12.780 20.519 1.00 59.75 97 SER A N 1
ATOM 754 C CA . SER A 1 97 ? 4.247 -11.729 21.437 1.00 59.75 97 SER A CA 1
ATOM 755 C C . SER A 1 97 ? 3.249 -12.266 22.474 1.00 59.75 97 SER A C 1
ATOM 757 O O . SER A 1 97 ? 2.555 -13.258 22.275 1.00 59.75 97 SER A O 1
ATOM 759 N N . ARG A 1 98 ? 3.150 -11.618 23.642 1.00 67.25 98 ARG A N 1
ATOM 760 C CA . ARG A 1 98 ? 2.212 -12.011 24.718 1.00 67.25 98 ARG A CA 1
ATOM 761 C C . ARG A 1 98 ? 1.236 -10.890 25.037 1.00 67.25 98 ARG A C 1
ATOM 763 O O . ARG A 1 98 ? 1.610 -9.720 25.004 1.00 67.25 98 ARG A O 1
ATOM 770 N N . LEU A 1 99 ? 0.021 -11.255 25.463 1.00 66.88 99 LEU A N 1
ATOM 771 C CA . LEU A 1 99 ? -0.979 -10.298 25.953 1.00 66.88 99 LEU A CA 1
ATOM 772 C C . LEU A 1 99 ? -0.382 -9.378 27.024 1.00 66.88 99 LEU A C 1
ATOM 774 O O . LEU A 1 99 ? 0.094 -9.825 28.073 1.00 66.88 99 LEU A O 1
ATOM 778 N N . GLY A 1 100 ? -0.433 -8.076 26.754 1.00 66.38 100 GLY A N 1
ATOM 779 C CA . GLY A 1 100 ? 0.156 -7.060 27.613 1.00 66.38 100 GLY A CA 1
ATOM 780 C C . GLY A 1 100 ? -0.697 -6.670 28.821 1.00 66.38 100 GLY A C 1
ATOM 781 O O . GLY A 1 100 ? -0.153 -6.079 29.758 1.00 66.38 100 GLY A O 1
ATOM 782 N N . GLN A 1 101 ? -2.006 -6.957 28.802 1.00 75.50 101 GLN A N 1
ATOM 783 C CA . GLN A 1 101 ? -2.979 -6.464 29.789 1.00 75.50 101 GLN A CA 1
ATOM 784 C C . GLN A 1 101 ? -4.021 -7.518 30.191 1.00 75.50 101 GLN A C 1
ATOM 786 O O . GLN A 1 101 ? -4.125 -8.602 29.617 1.00 75.50 101 GLN A O 1
ATOM 791 N N . THR A 1 102 ? -4.803 -7.199 31.219 1.00 80.62 102 THR A N 1
ATOM 792 C CA . THR A 1 102 ? -5.941 -7.997 31.679 1.00 80.62 102 THR A CA 1
ATOM 793 C C . THR A 1 102 ? -7.205 -7.693 30.875 1.00 80.62 102 THR A C 1
ATOM 795 O O . THR A 1 102 ? -7.374 -6.616 30.307 1.00 80.62 102 THR A O 1
ATOM 798 N N . GLN A 1 103 ? -8.167 -8.620 30.892 1.00 77.38 103 GLN A N 1
ATOM 799 C CA . GLN A 1 103 ? -9.468 -8.423 30.243 1.00 77.38 103 GLN A CA 1
ATOM 800 C C . GLN A 1 103 ? -10.196 -7.154 30.726 1.00 77.38 103 GLN A C 1
ATOM 802 O O . GLN A 1 103 ? -10.869 -6.491 29.937 1.00 77.38 103 GLN A O 1
ATOM 807 N N . THR A 1 104 ? -10.069 -6.805 32.012 1.00 85.06 104 THR A N 1
ATOM 808 C CA . THR A 1 104 ? -10.664 -5.584 32.574 1.00 85.06 104 THR A CA 1
ATOM 809 C C . THR A 1 104 ? -10.051 -4.335 31.954 1.00 85.06 104 THR A C 1
ATOM 811 O O . THR A 1 104 ? -10.791 -3.444 31.554 1.00 85.06 104 THR A O 1
ATOM 814 N N . GLU A 1 105 ? -8.727 -4.290 31.823 1.00 84.31 105 GLU A N 1
ATOM 815 C CA . GLU A 1 105 ? -8.021 -3.144 31.240 1.00 84.31 105 GLU A CA 1
ATOM 816 C C . GLU A 1 105 ? -8.377 -2.967 29.755 1.00 84.31 105 GLU A C 1
ATOM 818 O O . GLU A 1 105 ? -8.734 -1.864 29.344 1.00 84.31 105 GLU A O 1
ATOM 823 N N . TYR A 1 106 ? -8.433 -4.055 28.972 1.00 86.38 106 TYR A N 1
ATOM 824 C CA . TYR A 1 106 ? -8.911 -3.994 27.582 1.00 86.38 106 TYR A CA 1
ATOM 825 C C . TYR A 1 106 ? -10.360 -3.503 27.482 1.00 86.38 106 TYR A C 1
ATOM 827 O O . TYR A 1 106 ? -10.699 -2.724 26.590 1.00 86.38 106 TYR A O 1
ATOM 835 N N . LYS A 1 107 ? -11.228 -3.926 28.410 1.00 89.19 107 LYS A N 1
ATOM 836 C CA . LYS A 1 107 ? -12.622 -3.474 28.457 1.00 89.19 107 LYS A CA 1
ATOM 837 C C . LYS A 1 107 ? -12.723 -1.983 28.764 1.00 89.19 107 LYS A C 1
ATOM 839 O O . LYS A 1 107 ? -13.510 -1.287 28.128 1.00 89.19 107 LYS A O 1
ATOM 844 N N . GLU A 1 108 ? -11.975 -1.498 29.749 1.00 90.81 108 GLU A N 1
ATOM 845 C CA . GLU A 1 108 ? -11.976 -0.082 30.119 1.00 90.81 108 GLU A CA 1
ATOM 846 C C . GLU A 1 108 ? -11.457 0.791 28.977 1.00 90.81 108 GLU A C 1
ATOM 848 O O . GLU A 1 108 ? -12.108 1.778 28.631 1.00 90.81 108 GLU A O 1
ATOM 853 N N . TRP A 1 109 ? -10.371 0.366 28.331 1.00 91.19 109 TRP A N 1
ATOM 854 C CA . TRP A 1 109 ? -9.829 1.030 27.151 1.00 91.19 109 TRP A CA 1
ATOM 855 C C . TRP A 1 109 ? -10.831 1.067 25.986 1.00 91.19 109 TRP A C 1
ATOM 857 O O . TRP A 1 109 ? -11.050 2.124 25.392 1.00 91.19 109 TRP A O 1
ATOM 867 N N . ALA A 1 110 ? -11.501 -0.053 25.690 1.00 91.81 110 ALA A N 1
ATOM 868 C CA . ALA A 1 110 ? -12.510 -0.115 24.633 1.00 91.81 110 ALA A CA 1
ATOM 869 C C . ALA A 1 110 ? -13.675 0.855 24.885 1.00 91.81 110 ALA A C 1
ATOM 871 O O . ALA A 1 110 ? -14.121 1.548 23.970 1.00 91.81 110 ALA A O 1
ATOM 872 N N . VAL A 1 111 ? -14.146 0.944 26.134 1.00 94.62 111 VAL A N 1
ATOM 873 C CA . VAL A 1 111 ? -15.204 1.887 26.526 1.00 94.62 111 VAL A CA 1
ATOM 874 C C . VAL A 1 111 ? -14.757 3.333 26.315 1.00 94.62 111 VAL A C 1
ATOM 876 O O . VAL A 1 111 ? -15.506 4.121 25.744 1.00 94.62 111 VAL A O 1
ATOM 879 N N . GLU A 1 112 ? -13.543 3.689 26.734 1.00 93.12 112 GLU A N 1
ATOM 880 C CA . GLU A 1 112 ? -13.004 5.045 26.557 1.00 93.12 112 GLU A CA 1
ATOM 881 C C . GLU A 1 112 ? -12.856 5.413 25.081 1.00 93.12 112 GLU A C 1
ATOM 883 O O . GLU A 1 112 ? -13.214 6.519 24.669 1.00 93.12 112 GLU A O 1
ATOM 888 N N . ARG A 1 113 ? -12.397 4.467 24.259 1.00 91.25 113 ARG A N 1
ATOM 889 C CA . ARG A 1 113 ? -12.259 4.656 22.815 1.00 91.25 113 ARG A CA 1
ATOM 890 C C . ARG A 1 113 ? -13.605 4.907 22.138 1.00 91.25 113 ARG A C 1
ATOM 892 O O . ARG A 1 113 ? -13.707 5.836 21.335 1.00 91.25 113 ARG A O 1
ATOM 899 N N . LEU A 1 114 ? -14.622 4.108 22.462 1.00 93.94 114 LEU A N 1
ATOM 900 C CA . LEU A 1 114 ? -15.972 4.243 21.905 1.00 93.94 114 LEU A CA 1
ATOM 901 C C . LEU A 1 114 ? -16.651 5.529 22.378 1.00 93.94 114 LEU A C 1
ATOM 903 O O . LEU A 1 114 ? -17.286 6.219 21.582 1.00 93.94 114 LEU A O 1
ATOM 907 N N . GLN A 1 115 ? -16.453 5.911 23.640 1.00 95.69 115 GLN A N 1
ATOM 908 C CA . GLN A 1 115 ? -16.936 7.183 24.168 1.00 95.69 115 GLN A CA 1
ATOM 909 C C . GLN A 1 115 ? -16.366 8.363 23.369 1.00 95.69 115 GLN A C 1
ATOM 911 O O . GLN A 1 115 ? -17.120 9.225 22.917 1.00 95.69 115 GLN A O 1
ATOM 916 N N . GLN A 1 116 ? -15.052 8.370 23.125 1.00 93.50 116 GLN A N 1
ATOM 917 C CA . GLN A 1 116 ? -14.398 9.395 22.308 1.00 93.50 116 GLN A CA 1
ATOM 918 C C . GLN A 1 116 ? -14.890 9.378 20.857 1.00 93.50 116 GLN A C 1
ATOM 920 O O . GLN A 1 116 ? -15.213 10.432 20.316 1.00 93.50 116 GLN A O 1
ATOM 925 N N . HIS A 1 117 ? -14.977 8.197 20.237 1.00 93.06 117 HIS A N 1
ATOM 926 C CA . HIS A 1 117 ?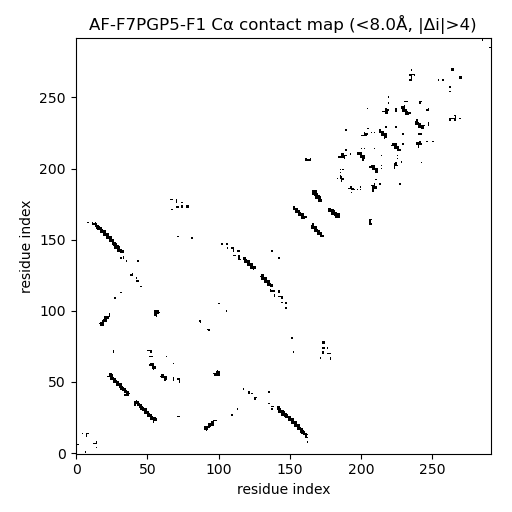 -15.407 8.041 18.844 1.00 93.06 117 HIS A CA 1
ATOM 927 C C . HIS A 1 117 ? -16.816 8.601 18.598 1.00 93.06 117 HIS A C 1
ATOM 929 O O . HIS A 1 117 ? -17.061 9.260 17.590 1.00 93.06 117 HIS A O 1
ATOM 935 N N . HIS A 1 118 ? -17.726 8.381 19.543 1.00 94.69 118 HIS A N 1
ATOM 936 C CA . HIS A 1 118 ? -19.123 8.793 19.444 1.00 94.69 118 HIS A CA 1
ATOM 937 C C . HIS A 1 118 ? -19.416 10.180 20.031 1.00 94.69 118 HIS A C 1
ATOM 939 O O . HIS A 1 118 ? -20.554 10.650 19.958 1.00 94.69 118 HIS A O 1
ATOM 945 N N . THR A 1 119 ? -18.421 10.854 20.610 1.00 96.75 119 THR A N 1
ATOM 946 C CA . THR A 1 119 ? -18.606 12.210 21.131 1.00 96.75 119 THR A CA 1
ATOM 947 C C . THR A 1 119 ? -18.783 13.192 19.981 1.00 96.75 119 THR A C 1
ATOM 949 O O . THR A 1 119 ? -17.897 13.378 19.151 1.00 96.75 119 THR A O 1
ATOM 952 N N . THR A 1 120 ? -19.927 13.875 19.950 1.00 96.75 120 THR A N 1
ATOM 953 C CA . THR A 1 120 ? -20.243 14.846 18.897 1.00 96.75 120 THR A CA 1
ATOM 954 C C . THR A 1 120 ? -20.931 16.084 19.455 1.00 96.75 120 THR A C 1
ATOM 956 O O . THR A 1 120 ? -21.566 16.041 20.506 1.00 96.75 120 THR A O 1
ATOM 959 N N . THR A 1 121 ? -20.816 17.223 18.772 1.00 97.00 121 THR A N 1
ATOM 960 C CA . THR A 1 121 ? -21.536 18.449 19.146 1.00 97.00 121 THR A CA 1
ATOM 961 C C . THR A 1 121 ? -22.684 18.677 18.180 1.00 97.00 121 THR A C 1
ATOM 963 O O . THR A 1 121 ? -22.471 18.874 16.988 1.00 97.00 121 THR A O 1
ATOM 966 N N . VAL A 1 122 ? -23.905 18.676 18.711 1.00 96.12 122 VAL A N 1
ATOM 967 C CA . VAL A 1 122 ? -25.133 18.836 17.929 1.00 96.12 122 VAL A CA 1
ATOM 968 C C . VAL A 1 122 ? -25.714 20.227 18.138 1.00 96.12 122 VAL A C 1
ATOM 970 O O . VAL A 1 122 ? -25.786 20.730 19.263 1.00 96.12 122 VAL A O 1
ATOM 973 N N . THR A 1 123 ? -26.153 20.839 17.042 1.00 94.94 123 THR A N 1
ATOM 974 C CA . THR A 1 123 ? -26.871 22.114 17.037 1.00 94.94 123 THR A CA 1
ATOM 975 C C . THR A 1 123 ? -28.377 21.864 17.038 1.00 94.94 123 THR A C 1
ATOM 977 O O . THR A 1 123 ? -28.874 21.085 16.228 1.00 94.94 123 THR A O 1
ATOM 980 N N . TYR A 1 124 ? -29.115 22.536 17.921 1.00 91.75 124 TYR A N 1
ATOM 981 C CA . TYR A 1 124 ? -30.575 22.428 18.000 1.00 91.75 124 TYR A CA 1
ATOM 982 C C . TYR A 1 124 ? -31.225 23.780 18.324 1.00 91.75 124 TYR A C 1
ATOM 984 O O . TYR A 1 124 ? -30.590 24.673 18.886 1.00 91.75 124 TYR A O 1
ATOM 992 N N . THR A 1 125 ? -32.503 23.943 17.981 1.00 92.62 125 THR A N 1
ATOM 993 C CA . THR A 1 125 ? -33.271 25.166 18.263 1.00 92.62 125 THR A CA 1
ATOM 994 C C . THR A 1 125 ? -34.225 24.933 19.430 1.00 92.62 125 THR A C 1
ATOM 996 O O . THR A 1 125 ? -34.980 23.964 19.437 1.00 92.62 125 TH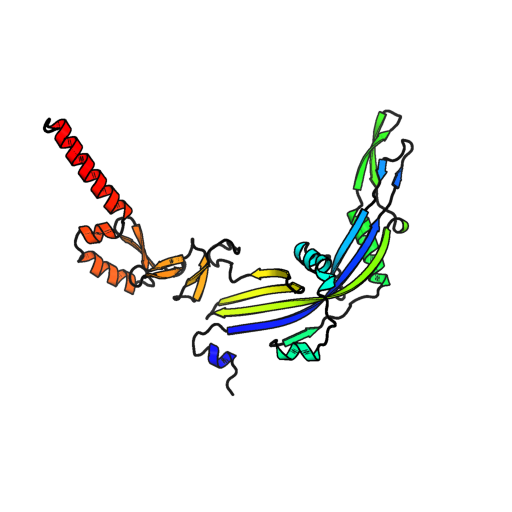R A O 1
ATOM 999 N N . GLY A 1 126 ? -34.167 25.812 20.431 1.00 89.06 126 GLY A N 1
ATOM 1000 C CA . GLY A 1 126 ? -35.044 25.787 21.599 1.00 89.06 126 GLY A CA 1
ATOM 1001 C C . GLY A 1 126 ? -36.448 26.330 21.310 1.00 89.06 126 GLY A C 1
ATOM 1002 O O . GLY A 1 126 ? -36.658 27.042 20.329 1.00 89.06 126 GLY A O 1
ATOM 1003 N N . ASP A 1 127 ? -37.394 26.092 22.223 1.00 88.94 127 ASP A N 1
ATOM 1004 C CA . ASP A 1 127 ? -38.784 26.590 22.124 1.00 88.94 127 ASP A CA 1
ATOM 1005 C C . ASP A 1 127 ? -38.893 28.125 22.084 1.00 88.94 127 ASP A C 1
ATOM 1007 O O . ASP A 1 127 ? -39.899 28.691 21.663 1.00 88.94 127 ASP A O 1
ATOM 1011 N N . ASN A 1 128 ? -37.838 28.822 22.509 1.00 88.69 128 ASN A N 1
ATOM 1012 C CA . ASN A 1 128 ? -37.696 30.274 22.422 1.00 88.69 128 ASN A CA 1
ATOM 1013 C C . ASN A 1 128 ? -37.159 30.759 21.061 1.00 88.69 128 ASN A C 1
ATOM 1015 O O . ASN A 1 128 ? -36.820 31.935 20.932 1.00 88.69 128 ASN A O 1
ATOM 1019 N N . ASN A 1 129 ? -37.060 29.871 20.066 1.00 87.94 129 ASN A N 1
ATOM 1020 C CA . ASN A 1 129 ? -36.524 30.138 18.731 1.00 87.94 129 ASN A CA 1
ATOM 1021 C C . ASN A 1 129 ? -35.044 30.587 18.727 1.00 87.94 129 ASN A C 1
ATOM 1023 O O . ASN A 1 129 ? -34.591 31.265 17.804 1.00 87.94 129 ASN A O 1
ATOM 1027 N N . VAL A 1 130 ? -34.285 30.220 19.766 1.00 93.62 130 VAL A N 1
ATOM 1028 C CA . VAL A 1 130 ? -32.835 30.451 19.873 1.00 93.62 130 VAL A CA 1
ATOM 1029 C C . VAL A 1 130 ? -32.092 29.153 19.568 1.00 93.62 130 VAL A C 1
ATOM 1031 O O . VAL A 1 130 ? -32.528 28.073 19.957 1.00 93.62 130 VAL A O 1
ATOM 1034 N N . THR A 1 131 ? -30.967 29.248 18.861 1.00 92.69 131 THR A N 1
ATOM 1035 C CA . THR A 1 131 ? -30.130 28.091 18.509 1.00 92.69 131 THR A CA 1
ATOM 1036 C C . THR A 1 131 ? -29.040 27.870 19.554 1.00 92.69 131 THR A C 1
ATOM 1038 O O . THR A 1 131 ? -28.360 28.813 19.956 1.00 92.69 131 THR A O 1
ATOM 1041 N N . TYR A 1 132 ? -28.874 26.619 19.971 1.00 92.00 132 TYR A N 1
ATOM 1042 C CA . TYR A 1 132 ? -27.924 26.160 20.977 1.00 92.00 132 TYR A CA 1
ATOM 1043 C C . TYR A 1 132 ? -27.049 25.041 20.408 1.00 92.00 132 TYR A C 1
ATOM 1045 O O . TYR A 1 132 ? -27.446 24.340 19.480 1.00 92.00 132 TYR A O 1
ATOM 1053 N N . ASN A 1 133 ? -25.880 24.845 21.013 1.00 95.31 133 ASN A N 1
ATOM 1054 C CA . ASN A 1 133 ? -25.009 23.703 20.756 1.00 95.31 133 ASN A CA 1
ATOM 1055 C C . ASN A 1 133 ? -24.894 22.869 22.030 1.00 95.31 133 ASN A C 1
ATOM 1057 O O . ASN A 1 133 ? -24.743 23.428 23.119 1.00 95.31 133 ASN A O 1
ATOM 1061 N N . LYS A 1 134 ? -24.943 21.544 21.897 1.00 94.62 134 LYS A N 1
ATOM 1062 C CA . LYS A 1 134 ? -24.737 20.608 23.003 1.00 94.62 134 LYS A CA 1
ATOM 1063 C C . LYS A 1 134 ? -23.776 19.506 22.583 1.00 94.62 134 LYS A C 1
ATOM 1065 O O . LYS A 1 134 ? -24.016 18.802 21.604 1.00 94.62 134 LYS A O 1
ATOM 1070 N N . THR A 1 135 ? -22.706 19.355 23.352 1.00 96.81 135 THR A N 1
ATOM 1071 C CA . THR A 1 135 ? -21.811 18.202 23.260 1.00 96.81 135 THR A CA 1
ATOM 1072 C C . THR A 1 135 ? -22.516 16.987 23.855 1.00 96.81 135 THR A C 1
ATOM 1074 O O . THR A 1 135 ? -23.000 17.021 24.987 1.00 96.81 135 THR A O 1
ATOM 1077 N N . CYS A 1 136 ? -22.640 15.953 23.037 1.00 96.12 136 CYS A N 1
ATOM 1078 C CA . CYS A 1 136 ? -23.286 14.686 23.315 1.00 96.12 136 CYS A CA 1
ATOM 1079 C C . CYS A 1 136 ? -22.186 13.628 23.411 1.00 96.12 136 CYS A C 1
ATOM 1081 O O . CYS A 1 136 ? -21.669 13.176 22.394 1.00 96.12 136 CYS A O 1
ATOM 1083 N N . GLU A 1 137 ? -21.807 13.292 24.638 1.00 97.44 137 GLU A N 1
ATOM 1084 C CA . GLU A 1 137 ? -20.811 12.273 24.964 1.00 97.44 137 GLU A CA 1
ATOM 1085 C C . GLU A 1 137 ? -21.526 11.102 25.658 1.00 97.44 137 GLU A C 1
ATOM 1087 O O . GLU A 1 13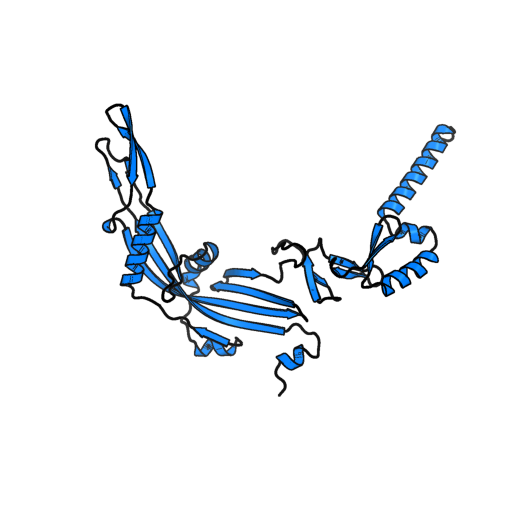7 ? -22.217 11.341 26.655 1.00 97.44 137 GLU A O 1
ATOM 1092 N N . PRO A 1 138 ? -21.431 9.860 25.144 1.00 96.56 138 PRO A N 1
ATOM 1093 C CA . PRO A 1 138 ? -22.066 8.700 25.773 1.00 96.56 138 PRO A CA 1
ATOM 1094 C C . PRO A 1 138 ? -21.555 8.488 27.202 1.00 96.56 138 PRO A C 1
ATOM 1096 O O . PRO A 1 138 ? -20.384 8.738 27.480 1.00 96.56 138 PRO A O 1
ATOM 1099 N N . ASN A 1 139 ? -22.381 7.973 28.115 1.00 94.69 139 ASN A N 1
ATOM 1100 C CA . ASN A 1 139 ? -21.870 7.505 29.404 1.00 94.69 139 ASN A CA 1
ATOM 1101 C C . ASN A 1 139 ? -21.223 6.127 29.242 1.00 94.69 139 ASN A C 1
ATOM 1103 O O . ASN A 1 139 ? -21.623 5.336 28.390 1.00 94.69 139 ASN A O 1
ATOM 1107 N N . ARG A 1 140 ? -20.315 5.760 30.154 1.00 95.31 140 ARG A N 1
ATOM 1108 C CA . ARG A 1 140 ? -19.748 4.397 30.206 1.00 95.31 140 ARG A CA 1
ATOM 1109 C C . ARG A 1 140 ? -20.819 3.303 30.333 1.00 95.31 140 ARG A C 1
ATOM 1111 O O . ARG A 1 140 ? -20.583 2.183 29.908 1.00 95.31 140 ARG A O 1
ATOM 1118 N N . SER A 1 141 ? -21.978 3.609 30.924 1.00 94.81 141 SER A N 1
ATOM 1119 C CA . SER A 1 141 ? -23.116 2.683 31.030 1.00 94.81 141 SER A CA 1
ATOM 1120 C C . SER A 1 141 ? -23.889 2.498 29.724 1.00 94.81 141 SER A C 1
ATOM 1122 O O . SER A 1 141 ? -24.615 1.517 29.603 1.00 94.81 141 SER A O 1
ATOM 1124 N N . ASP A 1 142 ? -23.754 3.434 28.781 1.00 95.44 142 ASP A N 1
ATOM 1125 C CA . ASP A 1 142 ? -24.409 3.387 27.470 1.00 95.44 142 ASP A CA 1
ATOM 1126 C C . ASP A 1 142 ? -23.610 2.535 26.467 1.00 95.44 142 ASP A C 1
ATOM 1128 O O . ASP A 1 142 ? -24.082 2.299 25.356 1.00 95.44 142 ASP A O 1
ATOM 1132 N N . ILE A 1 143 ? -22.408 2.089 26.861 1.00 96.38 143 ILE A N 1
ATOM 1133 C CA . ILE A 1 143 ? -21.478 1.283 26.067 1.00 96.38 143 ILE A CA 1
ATOM 1134 C C . ILE A 1 143 ? -21.336 -0.092 26.723 1.00 96.38 143 ILE A C 1
ATOM 1136 O O . ILE A 1 143 ? -20.879 -0.222 27.861 1.00 96.38 143 ILE A O 1
ATOM 1140 N N . SER A 1 144 ? -21.697 -1.139 25.991 1.00 95.25 144 SER A N 1
ATOM 1141 C CA . SER A 1 144 ? -21.678 -2.517 26.469 1.00 95.25 144 SER A CA 1
ATOM 1142 C C . SER A 1 144 ? -20.748 -3.371 25.616 1.00 95.25 144 SER A C 1
ATOM 1144 O O . SER A 1 144 ? -21.101 -3.788 24.513 1.00 95.25 144 SER A O 1
ATOM 1146 N N . VAL A 1 145 ? -19.546 -3.637 26.139 1.00 94.31 145 VAL A N 1
ATOM 1147 C CA . VAL A 1 145 ? -18.579 -4.564 25.529 1.00 94.31 145 VAL A CA 1
ATOM 1148 C C . VAL A 1 145 ? -19.101 -5.995 25.666 1.00 94.31 145 VAL A C 1
ATOM 1150 O O . VAL A 1 145 ? -19.244 -6.496 26.784 1.00 94.31 145 VAL A O 1
ATOM 1153 N N . GLN A 1 146 ? -19.381 -6.628 24.529 1.00 93.94 146 GLN A N 1
ATOM 1154 C CA . GLN A 1 146 ? -19.958 -7.969 24.421 1.00 93.94 146 GLN A CA 1
ATOM 1155 C C . GLN A 1 146 ? -18.885 -9.056 24.456 1.00 93.94 146 GLN A C 1
ATOM 1157 O O . GLN A 1 146 ? -19.030 -10.047 25.170 1.00 93.94 146 GLN A O 1
ATOM 1162 N N . SER A 1 147 ? -17.800 -8.864 23.704 1.00 91.81 147 SER A N 1
ATOM 1163 C CA . SER A 1 147 ? -16.687 -9.810 23.639 1.00 91.81 147 SER A CA 1
ATOM 1164 C C . SER A 1 147 ? -15.351 -9.095 23.462 1.00 91.81 147 SER A C 1
ATOM 1166 O O . SER A 1 147 ? -15.280 -7.985 22.929 1.00 91.81 147 SER A O 1
ATOM 1168 N N . ILE A 1 148 ? -14.304 -9.751 23.963 1.00 89.00 148 ILE A N 1
ATOM 1169 C CA . ILE A 1 148 ? -12.895 -9.421 23.744 1.00 89.00 148 ILE A CA 1
ATOM 1170 C C . ILE A 1 148 ? -12.225 -10.754 23.425 1.00 89.00 148 ILE A C 1
ATOM 1172 O O . ILE A 1 148 ? -12.112 -11.609 24.306 1.00 89.00 148 ILE A O 1
ATOM 1176 N N . GLU A 1 149 ? -11.858 -10.947 22.166 1.00 87.81 149 GLU A N 1
ATOM 1177 C CA . GLU A 1 149 ? -11.311 -12.198 21.643 1.00 87.81 149 GLU A CA 1
ATOM 1178 C C . GLU A 1 149 ? -9.833 -11.987 21.298 1.00 87.81 149 GLU A C 1
ATOM 1180 O O . GLU A 1 149 ? -9.539 -11.171 20.421 1.00 87.81 149 GLU A O 1
ATOM 1185 N N . PRO A 1 150 ? -8.895 -12.660 21.990 1.00 85.50 150 PRO A N 1
ATOM 1186 C CA . PRO A 1 150 ? -7.494 -12.627 21.604 1.00 85.50 150 PRO A CA 1
ATOM 1187 C C . PRO A 1 150 ? -7.288 -13.464 20.338 1.00 85.50 150 PRO A C 1
ATOM 1189 O O . PRO A 1 150 ? -7.787 -14.587 20.247 1.00 85.50 150 PRO A O 1
ATOM 1192 N N . VAL A 1 151 ? -6.551 -12.921 19.377 1.00 86.25 151 VAL A N 1
ATOM 1193 C CA . VAL A 1 151 ? -6.206 -13.584 18.116 1.00 86.25 151 VAL A CA 1
ATOM 1194 C C . VAL A 1 151 ? -4.740 -13.306 17.830 1.00 86.25 151 VAL A C 1
ATOM 1196 O O . VAL A 1 151 ? -4.321 -12.156 17.897 1.00 86.25 151 VAL A O 1
ATOM 1199 N N . TYR A 1 152 ? -3.975 -14.343 17.510 1.00 85.62 152 TYR A N 1
ATOM 1200 C CA . TYR A 1 152 ? -2.628 -14.177 16.978 1.00 85.62 152 TYR A CA 1
ATOM 1201 C C . TYR A 1 152 ? -2.725 -13.999 15.467 1.00 85.62 152 TYR A C 1
ATOM 1203 O O . TYR A 1 152 ? -3.324 -14.837 14.787 1.00 85.62 152 TYR A O 1
ATOM 1211 N N . LEU A 1 153 ? -2.180 -12.901 14.960 1.00 88.56 153 LEU A N 1
ATOM 1212 C CA . LEU A 1 153 ? -2.062 -12.643 13.536 1.00 88.56 153 LEU A CA 1
ATOM 1213 C C . LEU A 1 153 ? -0.589 -12.830 13.155 1.00 88.56 153 LEU A C 1
ATOM 1215 O O . LEU A 1 153 ? 0.244 -12.103 13.689 1.00 88.56 153 LEU A O 1
ATOM 1219 N N . PRO A 1 154 ? -0.253 -13.797 12.287 1.00 88.12 154 PRO A N 1
ATOM 1220 C CA . PRO A 1 154 ? 1.098 -13.880 11.757 1.00 88.12 154 PRO A CA 1
ATOM 1221 C C . PRO A 1 154 ? 1.407 -12.639 10.915 1.00 88.12 154 PRO A C 1
ATOM 1223 O O . PRO A 1 154 ? 0.590 -12.213 10.096 1.00 88.12 154 PRO A O 1
ATOM 1226 N N . GLU A 1 155 ? 2.598 -12.105 11.099 1.00 89.31 155 GLU A N 1
ATOM 1227 C CA . GLU A 1 155 ? 3.274 -11.145 10.247 1.00 89.31 155 GLU A CA 1
ATOM 1228 C C . GLU A 1 155 ? 4.438 -11.869 9.580 1.00 89.31 155 GLU A C 1
ATOM 1230 O O . GLU A 1 155 ? 5.207 -12.568 10.241 1.00 89.31 155 GLU A O 1
ATOM 1235 N N . ILE A 1 156 ? 4.531 -11.755 8.258 1.00 89.00 156 ILE A N 1
ATOM 1236 C CA . ILE A 1 156 ? 5.580 -12.399 7.471 1.00 89.00 156 ILE A CA 1
ATOM 1237 C C . ILE A 1 156 ? 6.453 -11.305 6.860 1.00 89.00 156 ILE A C 1
ATOM 1239 O O . ILE A 1 156 ? 6.134 -10.822 5.764 1.00 89.00 156 ILE A O 1
ATOM 1243 N N . PRO A 1 157 ? 7.512 -10.869 7.562 1.00 89.00 157 PRO A N 1
ATOM 1244 C CA . PRO A 1 157 ? 8.524 -10.019 6.971 1.00 89.00 157 PRO A CA 1
ATOM 1245 C C . PRO A 1 157 ? 9.486 -10.855 6.124 1.00 89.00 157 PRO A C 1
ATOM 1247 O O . PRO A 1 157 ? 10.242 -11.698 6.616 1.00 89.00 157 PRO A O 1
ATOM 1250 N N . ASP A 1 158 ? 9.472 -10.580 4.822 1.00 89.75 158 ASP A N 1
ATOM 1251 C CA . ASP A 1 158 ? 10.416 -11.117 3.855 1.00 89.75 158 ASP A CA 1
ATOM 1252 C C . ASP A 1 158 ? 11.393 -10.020 3.425 1.00 89.75 158 ASP A C 1
ATOM 1254 O O . ASP A 1 158 ? 11.013 -8.886 3.136 1.00 89.75 158 ASP A O 1
ATOM 1258 N N . THR A 1 159 ? 12.671 -10.362 3.296 1.00 89.62 159 THR A N 1
ATOM 1259 C CA . THR A 1 159 ? 13.672 -9.465 2.703 1.00 89.62 159 THR A CA 1
ATOM 1260 C C . THR A 1 159 ? 14.330 -10.136 1.516 1.00 89.62 159 THR A C 1
ATOM 1262 O O . THR A 1 159 ? 14.774 -11.280 1.595 1.00 89.62 159 THR A O 1
ATOM 1265 N N . THR A 1 160 ? 14.371 -9.428 0.387 1.00 90.00 160 THR A N 1
ATOM 1266 C CA . THR A 1 160 ? 15.106 -9.862 -0.803 1.00 90.00 160 THR A CA 1
ATOM 1267 C C . THR A 1 160 ? 16.305 -8.954 -1.028 1.00 90.00 160 THR A C 1
ATOM 1269 O O . THR A 1 160 ? 16.148 -7.795 -1.412 1.00 90.00 160 THR A O 1
ATOM 1272 N N . ASP A 1 161 ? 17.508 -9.489 -0.845 1.00 89.81 161 ASP A N 1
ATOM 1273 C CA . ASP A 1 161 ? 18.752 -8.783 -1.134 1.00 89.81 161 ASP A CA 1
ATOM 1274 C C . ASP A 1 161 ? 19.215 -9.065 -2.562 1.00 89.81 161 ASP A C 1
ATOM 1276 O O . ASP A 1 161 ? 19.409 -10.215 -2.971 1.00 89.81 161 ASP A O 1
ATOM 1280 N N . ILE A 1 162 ? 19.439 -7.996 -3.324 1.00 88.25 162 ILE A N 1
ATOM 1281 C CA . ILE A 1 162 ? 19.985 -8.037 -4.677 1.00 88.25 162 ILE A CA 1
ATOM 1282 C C . ILE A 1 162 ? 21.185 -7.093 -4.751 1.00 88.25 162 ILE A C 1
ATOM 1284 O O . ILE A 1 162 ? 21.051 -5.873 -4.854 1.00 88.25 162 ILE A O 1
ATOM 1288 N N . GLN A 1 163 ? 22.384 -7.675 -4.720 1.00 86.62 163 GLN A N 1
ATOM 1289 C CA . GLN A 1 163 ? 23.652 -6.943 -4.636 1.00 86.62 163 GLN A CA 1
ATOM 1290 C C . GLN A 1 163 ? 23.666 -5.931 -3.472 1.00 86.62 163 GLN A C 1
ATOM 1292 O O . GLN A 1 163 ? 23.789 -6.334 -2.324 1.00 86.62 163 GLN A O 1
ATOM 1297 N N . ALA A 1 164 ? 23.579 -4.628 -3.760 1.00 86.38 164 ALA A N 1
ATOM 1298 C CA . ALA A 1 164 ? 23.634 -3.548 -2.771 1.00 86.38 164 ALA A CA 1
ATOM 1299 C C . ALA A 1 164 ? 22.246 -3.034 -2.341 1.00 86.38 164 ALA A C 1
ATOM 1301 O O . ALA A 1 164 ? 22.164 -2.025 -1.637 1.00 86.38 164 ALA A O 1
ATOM 1302 N N . HIS A 1 165 ? 21.170 -3.677 -2.796 1.00 89.56 165 HIS A N 1
ATOM 1303 C CA . HIS A 1 165 ? 19.797 -3.252 -2.555 1.00 89.56 165 HIS A CA 1
ATOM 1304 C C . HIS A 1 165 ? 19.022 -4.316 -1.786 1.00 89.56 165 HIS A C 1
ATOM 1306 O O . HIS A 1 165 ? 19.050 -5.484 -2.160 1.00 89.56 165 HIS A O 1
ATOM 1312 N N . THR A 1 166 ? 18.298 -3.879 -0.760 1.00 90.81 166 THR A N 1
ATOM 1313 C CA . THR A 1 166 ? 17.394 -4.710 0.038 1.00 90.81 166 THR A CA 1
ATOM 1314 C C . THR A 1 166 ? 15.964 -4.299 -0.268 1.00 90.81 166 THR A C 1
ATOM 1316 O O . THR A 1 166 ? 15.642 -3.108 -0.256 1.00 90.81 166 THR A O 1
ATOM 1319 N N . TYR A 1 167 ? 15.121 -5.285 -0.550 1.00 91.56 167 TYR A N 1
ATOM 1320 C CA . TYR A 1 167 ? 13.711 -5.112 -0.867 1.00 91.56 167 TYR A CA 1
ATOM 1321 C C . TYR A 1 167 ? 12.864 -5.821 0.192 1.00 91.56 167 TYR A C 1
ATOM 1323 O O . TYR A 1 167 ? 12.679 -7.038 0.081 1.00 91.56 167 TYR A O 1
ATOM 1331 N N . PRO A 1 168 ? 12.388 -5.102 1.224 1.00 92.75 168 PRO A N 1
ATOM 1332 C CA . PRO A 1 168 ? 11.417 -5.647 2.163 1.00 92.75 168 PRO A CA 1
ATOM 1333 C C . PRO A 1 168 ? 10.065 -5.905 1.484 1.00 92.75 168 PRO A C 1
ATOM 1335 O O . PRO A 1 168 ? 9.624 -5.165 0.595 1.00 92.75 168 PRO A O 1
ATOM 1338 N N . TYR A 1 169 ? 9.422 -6.985 1.900 1.00 92.38 169 TYR A N 1
ATOM 1339 C CA . TYR A 1 169 ? 8.072 -7.368 1.531 1.00 92.38 169 TYR A CA 1
ATOM 1340 C C . TYR A 1 169 ? 7.393 -7.938 2.774 1.00 92.38 169 TYR A C 1
ATOM 1342 O O . TYR A 1 169 ? 7.742 -9.020 3.230 1.00 92.38 169 TYR A O 1
ATOM 1350 N N . GLU A 1 170 ? 6.431 -7.210 3.323 1.00 92.75 170 GLU A N 1
ATOM 1351 C CA . GLU A 1 170 ? 5.790 -7.554 4.592 1.00 92.75 170 GLU A CA 1
ATOM 1352 C C . GLU A 1 170 ? 4.297 -7.757 4.366 1.00 92.75 170 GLU A C 1
ATOM 1354 O O . GLU A 1 170 ? 3.630 -6.958 3.694 1.00 92.75 170 GLU A O 1
ATOM 1359 N N . TYR A 1 171 ? 3.743 -8.843 4.899 1.00 92.62 171 TYR A N 1
ATOM 1360 C CA . TYR A 1 171 ? 2.314 -9.107 4.778 1.00 92.62 171 TYR A CA 1
ATOM 1361 C C . TYR A 1 171 ? 1.742 -9.892 5.955 1.00 92.62 171 TYR A C 1
ATOM 1363 O O . TYR A 1 171 ? 2.400 -10.728 6.566 1.00 92.62 171 TYR A O 1
ATOM 1371 N N . TYR A 1 172 ? 0.451 -9.674 6.191 1.00 92.12 172 TYR A N 1
ATOM 1372 C CA . TYR A 1 172 ? -0.364 -10.417 7.141 1.00 92.12 172 TYR A CA 1
ATOM 1373 C C . TYR A 1 172 ? -1.227 -11.434 6.389 1.00 92.12 172 TYR A C 1
ATOM 1375 O O . TYR A 1 172 ? -2.088 -11.030 5.594 1.00 92.12 172 TYR A O 1
ATOM 1383 N N . PRO A 1 173 ? -1.040 -12.749 6.586 1.00 90.94 173 PRO A N 1
ATOM 1384 C CA . PRO A 1 173 ? -1.959 -13.758 6.079 1.00 90.94 173 PRO A CA 1
ATOM 1385 C C . PRO A 1 173 ? -3.067 -14.107 7.086 1.00 90.94 173 PRO A C 1
ATOM 1387 O O . PRO A 1 173 ? -2.849 -14.230 8.286 1.00 90.94 173 PRO A O 1
ATOM 1390 N N . ALA A 1 174 ? -4.270 -14.364 6.571 1.00 88.94 174 ALA A N 1
ATOM 1391 C CA . ALA A 1 174 ? -5.362 -14.999 7.305 1.00 88.94 174 ALA A CA 1
ATOM 1392 C C . ALA A 1 174 ? -6.080 -16.008 6.396 1.00 88.94 174 ALA A C 1
ATOM 1394 O O . ALA A 1 174 ? -6.978 -15.669 5.619 1.00 88.94 174 ALA A O 1
ATOM 1395 N N . GLY A 1 175 ? -5.661 -17.273 6.473 1.00 82.12 175 GLY A N 1
ATOM 1396 C CA . GLY A 1 175 ? -6.173 -18.334 5.607 1.00 82.12 175 GLY A CA 1
ATOM 1397 C C . GLY A 1 175 ? -5.891 -18.050 4.121 1.00 82.12 175 GLY A C 1
ATOM 1398 O O . GLY A 1 175 ? -4.727 -17.916 3.750 1.00 82.12 175 GLY A O 1
ATOM 1399 N N . PRO A 1 176 ? -6.914 -17.985 3.244 1.00 83.62 176 PRO A N 1
ATOM 1400 C CA . PRO A 1 176 ? -6.723 -17.666 1.826 1.00 83.62 176 PRO A CA 1
ATOM 1401 C C . PRO A 1 176 ? -6.537 -16.163 1.555 1.00 83.62 176 PRO A C 1
ATOM 1403 O O . PRO A 1 176 ? -6.259 -15.780 0.418 1.00 83.62 176 PRO A O 1
ATOM 1406 N N . SER A 1 177 ? -6.745 -15.320 2.567 1.00 90.12 177 SER A N 1
ATOM 1407 C CA . SER A 1 177 ? -6.701 -13.864 2.469 1.00 90.12 177 SER A CA 1
ATOM 1408 C C . SER A 1 177 ? -5.347 -13.346 2.947 1.00 90.12 177 SER A C 1
ATOM 1410 O O . SER A 1 177 ? -4.717 -13.952 3.813 1.00 90.12 177 SER A O 1
ATOM 1412 N N . ARG A 1 178 ? -4.899 -12.211 2.408 1.00 91.81 178 ARG A N 1
ATOM 1413 C CA . ARG A 1 178 ? -3.704 -11.511 2.890 1.00 91.81 178 ARG A CA 1
ATOM 1414 C C . ARG A 1 178 ? -3.823 -10.008 2.692 1.00 91.81 178 ARG A C 1
ATOM 1416 O O . ARG A 1 178 ? -4.487 -9.576 1.749 1.00 91.81 178 ARG A O 1
ATOM 1423 N N . VAL A 1 179 ? -3.129 -9.252 3.528 1.00 93.25 179 VAL A N 1
ATOM 1424 C CA . VAL A 1 179 ? -2.929 -7.805 3.389 1.00 93.25 179 VAL A CA 1
ATOM 1425 C C . VAL A 1 179 ? -1.433 -7.544 3.356 1.00 93.25 179 VAL A C 1
ATOM 1427 O O . VAL A 1 179 ? -0.707 -8.050 4.203 1.00 93.25 179 VAL A O 1
ATOM 1430 N N . THR A 1 180 ? -0.968 -6.795 2.361 1.00 92.94 180 THR A N 1
ATOM 1431 C CA . THR A 1 180 ? 0.442 -6.409 2.240 1.00 92.94 180 THR A CA 1
ATOM 1432 C C . THR A 1 180 ? 0.655 -5.091 2.977 1.00 92.94 180 THR A C 1
ATOM 1434 O O . THR A 1 180 ? -0.018 -4.113 2.660 1.00 92.94 180 THR A O 1
ATOM 1437 N N . ALA A 1 181 ? 1.558 -5.091 3.957 1.00 90.19 181 ALA A N 1
ATOM 1438 C CA . ALA A 1 181 ? 1.930 -3.926 4.753 1.00 90.19 181 ALA A CA 1
ATOM 1439 C C . ALA A 1 181 ? 3.054 -3.128 4.074 1.00 90.19 181 ALA A C 1
ATOM 1441 O O . ALA A 1 181 ? 2.950 -1.909 3.937 1.00 90.19 181 ALA A O 1
ATOM 1442 N N . GLU A 1 182 ? 4.065 -3.827 3.551 1.00 91.06 182 GLU A N 1
ATOM 1443 C CA . GLU A 1 182 ? 5.171 -3.235 2.798 1.00 91.06 182 GLU A CA 1
ATOM 1444 C C . GLU A 1 182 ? 5.446 -4.022 1.509 1.00 91.06 182 GLU A C 1
ATOM 1446 O O . GLU A 1 182 ? 5.408 -5.250 1.477 1.00 91.06 182 GLU A O 1
ATOM 1451 N N . ASP A 1 183 ? 5.713 -3.304 0.416 1.00 92.31 183 ASP A N 1
ATOM 1452 C CA . ASP A 1 183 ? 6.074 -3.886 -0.879 1.00 92.31 183 ASP A CA 1
ATOM 1453 C C . ASP A 1 183 ? 7.112 -3.010 -1.587 1.00 92.31 183 ASP A C 1
ATOM 1455 O O . ASP A 1 183 ? 6.809 -2.263 -2.525 1.00 92.31 183 ASP A O 1
ATOM 1459 N N . ALA A 1 184 ? 8.361 -3.092 -1.128 1.00 91.44 184 ALA A N 1
ATOM 1460 C CA . ALA A 1 184 ? 9.453 -2.335 -1.731 1.00 91.44 184 ALA A CA 1
ATOM 1461 C C . ALA A 1 184 ? 9.851 -2.876 -3.114 1.00 91.44 184 ALA A C 1
ATOM 1463 O O . ALA A 1 184 ? 10.476 -2.162 -3.903 1.00 91.44 184 ALA A O 1
ATOM 1464 N N . ILE A 1 185 ? 9.474 -4.117 -3.447 1.00 89.81 185 ILE A N 1
ATOM 1465 C CA . ILE A 1 185 ? 9.683 -4.701 -4.780 1.00 89.81 185 ILE A CA 1
ATOM 1466 C C . ILE A 1 185 ? 8.898 -3.896 -5.825 1.00 89.81 185 ILE A C 1
ATOM 1468 O O . ILE A 1 185 ? 9.426 -3.580 -6.895 1.00 89.81 185 ILE A O 1
ATOM 1472 N N . HIS A 1 186 ? 7.662 -3.508 -5.502 1.00 91.31 186 HIS A N 1
ATOM 1473 C CA . HIS A 1 186 ? 6.830 -2.641 -6.336 1.00 91.31 186 HIS A CA 1
ATOM 1474 C C . HIS A 1 186 ? 6.956 -1.165 -5.949 1.00 91.31 186 HIS A C 1
ATOM 1476 O O . HIS A 1 186 ? 5.973 -0.429 -6.014 1.00 91.31 186 HIS A O 1
ATOM 1482 N N . GLN A 1 187 ? 8.160 -0.701 -5.601 1.00 91.00 187 GLN A N 1
ATOM 1483 C CA . GLN A 1 187 ? 8.457 0.713 -5.381 1.00 91.00 187 GLN A CA 1
ATOM 1484 C C . GLN A 1 187 ? 9.686 1.138 -6.186 1.00 91.00 187 GLN A C 1
ATOM 1486 O O . GLN A 1 187 ? 10.783 0.599 -6.062 1.00 91.00 187 GLN A O 1
ATOM 1491 N N . CYS A 1 188 ? 9.522 2.140 -7.052 1.00 91.25 188 CYS A N 1
ATOM 1492 C CA . CYS A 1 188 ? 10.627 2.586 -7.891 1.00 91.25 188 CYS A CA 1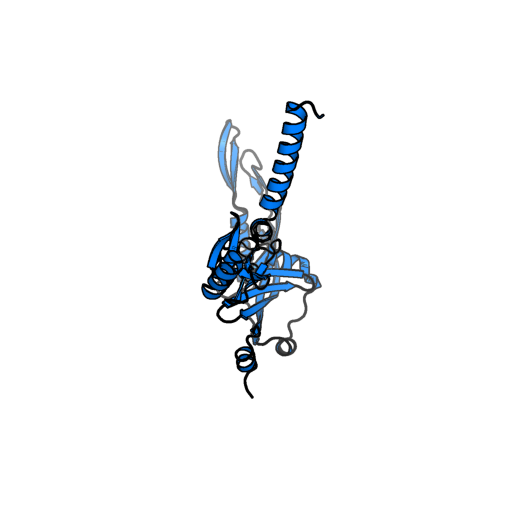
ATOM 1493 C C . CYS A 1 188 ? 11.557 3.537 -7.133 1.00 91.25 188 CYS A C 1
ATOM 1495 O O . CYS A 1 188 ? 11.182 4.674 -6.856 1.00 91.25 188 CYS A O 1
ATOM 1497 N N . ILE A 1 189 ? 12.822 3.137 -6.974 1.00 88.44 189 ILE A N 1
ATOM 1498 C CA . ILE A 1 189 ? 13.876 3.929 -6.308 1.00 88.44 189 ILE A CA 1
ATOM 1499 C C . ILE A 1 189 ? 14.124 5.325 -6.915 1.00 88.44 189 ILE A C 1
ATOM 1501 O O . ILE A 1 189 ? 14.733 6.189 -6.293 1.00 88.44 189 ILE A O 1
ATOM 1505 N N . HIS A 1 190 ? 13.693 5.564 -8.157 1.00 90.31 190 HIS A N 1
ATOM 1506 C CA . HIS A 1 190 ? 13.925 6.831 -8.853 1.00 90.31 190 HIS A CA 1
ATOM 1507 C C . HIS A 1 190 ? 12.808 7.864 -8.670 1.00 90.31 190 HIS A C 1
ATOM 1509 O O . HIS A 1 190 ? 13.006 9.026 -9.024 1.00 90.31 190 HIS A O 1
ATOM 1515 N N . CYS A 1 191 ? 11.626 7.465 -8.197 1.00 89.50 191 CYS A N 1
ATOM 1516 C CA . CYS A 1 191 ? 10.470 8.369 -8.152 1.00 89.50 191 CYS A CA 1
ATOM 1517 C C . CYS A 1 191 ? 9.429 8.051 -7.084 1.00 89.50 191 CYS A C 1
ATOM 1519 O O . CYS A 1 191 ? 8.364 8.662 -7.110 1.00 89.50 191 CYS A O 1
ATOM 1521 N N . ASP A 1 192 ? 9.699 7.072 -6.223 1.00 79.38 192 ASP A N 1
ATOM 1522 C CA . ASP A 1 192 ? 8.812 6.606 -5.157 1.00 79.38 192 ASP A CA 1
ATOM 1523 C C . ASP A 1 192 ? 7.406 6.190 -5.624 1.00 79.38 192 ASP A C 1
ATOM 1525 O O . ASP A 1 192 ? 6.517 5.976 -4.807 1.00 79.38 192 ASP A O 1
ATOM 1529 N N . MET A 1 193 ? 7.186 6.031 -6.938 1.00 81.25 193 MET A N 1
ATOM 1530 C CA . MET A 1 193 ? 5.946 5.454 -7.449 1.00 81.25 193 MET A CA 1
ATOM 1531 C C . MET A 1 193 ? 5.868 3.992 -7.027 1.00 81.25 193 MET A C 1
ATOM 1533 O O . MET A 1 193 ? 6.736 3.182 -7.388 1.00 81.25 193 MET A O 1
ATOM 1537 N N . SER A 1 194 ? 4.805 3.682 -6.296 1.00 80.94 194 SER A N 1
ATOM 1538 C CA . SER A 1 194 ? 4.496 2.354 -5.798 1.00 80.94 194 SER A CA 1
ATOM 1539 C C . SER A 1 194 ? 3.186 1.816 -6.370 1.00 80.94 194 SER A C 1
ATOM 1541 O O . SER A 1 194 ? 2.298 2.579 -6.762 1.00 80.94 194 SER A O 1
ATOM 1543 N N . GLY A 1 195 ? 3.067 0.490 -6.407 1.00 75.12 195 GLY A N 1
ATOM 1544 C CA . GLY A 1 195 ? 1.799 -0.193 -6.639 1.00 75.12 195 GLY A CA 1
ATOM 1545 C C . GLY A 1 195 ? 1.836 -1.275 -7.714 1.00 75.12 195 GLY A C 1
ATOM 1546 O O . GLY A 1 195 ? 2.449 -1.143 -8.768 1.00 75.12 195 GLY A O 1
ATOM 1547 N N . ILE A 1 196 ? 1.067 -2.334 -7.473 1.00 72.06 196 ILE A N 1
ATOM 1548 C CA . ILE A 1 196 ? 1.000 -3.556 -8.291 1.00 72.06 196 ILE A CA 1
ATOM 1549 C C . ILE A 1 196 ? 0.469 -3.363 -9.723 1.00 72.06 196 ILE A C 1
ATOM 1551 O O . ILE A 1 196 ? 0.554 -4.276 -10.542 1.00 72.06 196 ILE A O 1
ATOM 1555 N N . SER A 1 197 ? -0.137 -2.213 -10.038 1.00 74.94 197 SER A N 1
ATOM 1556 C CA . SER A 1 197 ? -0.648 -1.929 -11.387 1.00 74.94 197 SER A CA 1
ATOM 1557 C C . SER A 1 197 ? 0.452 -1.549 -12.376 1.00 74.94 197 SER A C 1
ATOM 1559 O O . SER A 1 197 ? 0.234 -1.602 -13.587 1.00 74.94 197 SER A O 1
ATOM 1561 N N . GLU A 1 198 ? 1.613 -1.137 -11.871 1.00 78.62 198 GLU A N 1
ATOM 1562 C CA . GLU A 1 198 ? 2.755 -0.746 -12.685 1.00 78.62 198 GLU A CA 1
ATOM 1563 C C . GLU A 1 198 ? 3.633 -1.953 -13.026 1.00 78.62 198 GLU A C 1
ATOM 1565 O O . GLU A 1 198 ? 3.739 -2.925 -12.281 1.00 78.62 198 GLU A O 1
ATOM 1570 N N . THR A 1 199 ? 4.292 -1.901 -14.184 1.00 87.50 199 THR A N 1
ATOM 1571 C CA . THR A 1 199 ? 5.325 -2.887 -14.524 1.00 87.50 199 THR A CA 1
ATOM 1572 C C . THR A 1 199 ? 6.665 -2.420 -13.979 1.00 87.50 199 THR A C 1
ATOM 1574 O O . THR A 1 199 ? 7.131 -1.324 -14.313 1.00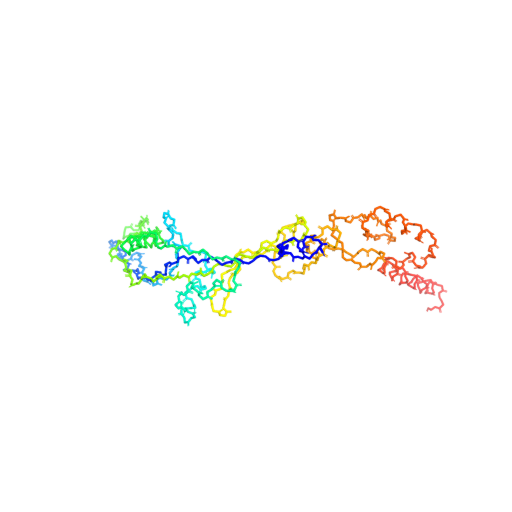 87.50 199 THR A O 1
ATOM 1577 N N . TYR A 1 200 ? 7.300 -3.286 -13.197 1.00 91.12 200 TYR A N 1
ATOM 1578 C CA . TYR A 1 200 ? 8.642 -3.091 -12.671 1.00 91.12 200 TYR A CA 1
ATOM 1579 C C . TYR A 1 200 ? 9.626 -3.998 -13.403 1.00 91.12 200 TYR A C 1
ATOM 1581 O O . TYR A 1 200 ? 9.289 -5.100 -13.837 1.00 91.12 200 TYR A O 1
ATOM 1589 N N . THR A 1 201 ? 10.842 -3.513 -13.625 1.00 93.00 201 THR A N 1
ATOM 1590 C CA . THR A 1 201 ? 11.874 -4.258 -14.347 1.00 93.00 201 THR A CA 1
ATOM 1591 C C . THR A 1 201 ? 13.217 -4.091 -13.658 1.00 93.00 201 THR A C 1
ATOM 1593 O O . THR A 1 201 ? 13.582 -3.000 -13.220 1.00 93.00 201 THR A O 1
ATOM 1596 N N . TYR A 1 202 ? 13.932 -5.206 -13.568 1.00 92.38 202 TYR A N 1
ATOM 1597 C CA . TYR A 1 202 ? 15.277 -5.299 -13.027 1.00 92.38 202 TYR A CA 1
ATOM 1598 C C . TYR A 1 202 ? 16.303 -4.678 -13.986 1.00 92.38 202 TYR A C 1
ATOM 1600 O O . TYR A 1 202 ? 16.272 -4.944 -15.188 1.00 92.38 202 TYR A O 1
ATOM 1608 N N . CYS A 1 203 ? 17.210 -3.862 -13.451 1.00 92.62 203 CYS A N 1
ATOM 1609 C CA . CYS A 1 203 ? 18.362 -3.310 -14.155 1.00 92.62 203 CYS A CA 1
ATOM 1610 C C . CYS A 1 203 ? 19.605 -4.174 -13.872 1.00 92.62 203 CYS A C 1
ATOM 1612 O O . CYS A 1 203 ? 20.104 -4.134 -12.746 1.00 92.62 203 CYS A O 1
ATOM 1614 N N . PRO A 1 204 ? 20.168 -4.893 -14.859 1.00 89.06 204 PRO A N 1
ATOM 1615 C CA . PRO A 1 204 ? 21.353 -5.729 -14.664 1.00 89.06 204 PRO A CA 1
ATOM 1616 C C . PRO A 1 204 ? 22.607 -4.947 -14.261 1.00 89.06 204 PRO A C 1
ATOM 1618 O O . PRO A 1 204 ? 23.485 -5.500 -13.608 1.00 89.06 204 PRO A O 1
ATOM 1621 N N . ASN A 1 205 ? 22.686 -3.658 -14.612 1.00 88.19 205 ASN A N 1
ATOM 1622 C CA . ASN A 1 205 ? 23.882 -2.843 -14.380 1.00 88.19 205 ASN A CA 1
ATOM 1623 C C . ASN A 1 205 ? 24.083 -2.460 -12.900 1.00 88.19 205 ASN A C 1
ATOM 1625 O O . ASN A 1 205 ? 25.204 -2.428 -12.408 1.00 88.19 205 ASN A O 1
ATOM 1629 N N . CYS A 1 206 ? 23.002 -2.167 -12.172 1.00 90.31 206 CYS A N 1
ATOM 1630 C CA . CYS A 1 206 ? 23.077 -1.744 -10.764 1.00 90.31 206 CYS A CA 1
ATOM 1631 C C . CYS A 1 206 ? 22.151 -2.516 -9.828 1.00 90.31 206 CYS A C 1
ATOM 1633 O O . CYS A 1 206 ? 21.989 -2.136 -8.676 1.00 90.31 206 CYS A O 1
ATOM 1635 N N . ALA A 1 207 ? 21.516 -3.571 -10.330 1.00 90.19 207 ALA A N 1
ATOM 1636 C CA . ALA A 1 207 ? 20.599 -4.425 -9.597 1.00 90.19 207 ALA A CA 1
ATOM 1637 C C . ALA A 1 207 ? 19.329 -3.763 -9.031 1.00 90.19 207 ALA A C 1
ATOM 1639 O O . ALA A 1 207 ? 18.619 -4.393 -8.250 1.00 90.19 207 ALA A O 1
ATOM 1640 N N . VAL A 1 208 ? 18.987 -2.539 -9.451 1.00 91.81 208 VAL A N 1
ATOM 1641 C CA . VAL A 1 208 ? 17.739 -1.902 -9.010 1.00 91.81 208 VAL A CA 1
ATOM 1642 C C . VAL A 1 208 ? 16.517 -2.435 -9.751 1.00 91.81 208 VAL A C 1
ATOM 1644 O O . VAL A 1 208 ? 16.563 -2.697 -10.955 1.00 91.81 208 VAL A O 1
ATOM 1647 N N . ILE A 1 209 ? 15.386 -2.483 -9.055 1.00 91.88 209 ILE A N 1
ATOM 1648 C CA . ILE A 1 209 ? 14.054 -2.630 -9.641 1.00 91.88 209 ILE A CA 1
ATOM 1649 C C . ILE A 1 209 ? 13.465 -1.232 -9.880 1.00 91.88 209 ILE A C 1
ATOM 1651 O O . ILE A 1 209 ? 13.413 -0.392 -8.980 1.00 91.88 209 ILE A O 1
ATOM 1655 N N . ALA A 1 210 ? 13.042 -0.946 -11.112 1.00 92.38 210 ALA A N 1
ATOM 1656 C CA . ALA A 1 210 ? 12.493 0.360 -11.468 1.00 92.38 210 ALA A CA 1
ATOM 1657 C C . ALA A 1 210 ? 11.231 0.250 -12.329 1.00 92.38 210 ALA A C 1
ATOM 1659 O O . ALA A 1 210 ? 11.041 -0.708 -13.077 1.00 92.38 210 ALA A O 1
ATOM 1660 N N . CYS A 1 211 ? 10.358 1.252 -12.220 1.00 93.81 211 CYS A N 1
ATOM 1661 C CA . CYS A 1 211 ? 9.113 1.301 -12.977 1.00 93.81 211 CYS A CA 1
ATOM 1662 C C . CYS A 1 211 ? 9.361 1.561 -14.470 1.00 93.81 211 CYS A C 1
ATOM 1664 O O . CYS A 1 211 ? 10.423 2.036 -14.891 1.00 93.81 211 CYS A O 1
ATOM 1666 N N . SER A 1 212 ? 8.332 1.320 -15.277 1.00 91.75 212 SER A N 1
ATOM 1667 C CA . SER A 1 212 ? 8.350 1.489 -16.736 1.00 91.75 212 SER A CA 1
ATOM 1668 C C . SER A 1 212 ? 8.851 2.865 -17.224 1.00 91.75 212 SER A C 1
ATOM 1670 O O . SER A 1 212 ? 9.474 2.969 -18.287 1.00 91.75 212 SER A O 1
ATOM 1672 N N . SER A 1 213 ? 8.645 3.942 -16.455 1.00 92.06 213 SER A N 1
ATOM 1673 C CA . SER A 1 213 ? 9.144 5.275 -16.814 1.00 92.06 213 SER A CA 1
ATOM 1674 C C . SER A 1 213 ? 10.654 5.416 -16.627 1.00 92.06 213 SER A C 1
ATOM 1676 O O . SER A 1 213 ? 11.286 6.149 -17.394 1.00 92.06 213 SER A O 1
ATOM 1678 N N . HIS A 1 214 ? 11.237 4.686 -15.677 1.00 94.69 214 HIS A N 1
ATOM 1679 C CA . HIS A 1 214 ? 12.656 4.744 -15.324 1.00 94.69 214 HIS A CA 1
ATOM 1680 C C . HIS A 1 214 ? 13.471 3.563 -15.838 1.00 94.69 214 HIS A C 1
ATOM 1682 O O . HIS A 1 214 ? 14.683 3.557 -15.670 1.00 94.69 214 HIS A O 1
ATOM 1688 N N . ILE A 1 215 ? 12.845 2.615 -16.531 1.00 95.06 215 ILE A N 1
ATOM 1689 C CA . ILE A 1 215 ? 13.540 1.602 -17.322 1.00 95.06 215 ILE A CA 1
ATOM 1690 C C . ILE A 1 215 ? 13.511 1.998 -18.796 1.00 95.06 215 ILE A C 1
ATOM 1692 O O . ILE A 1 215 ? 12.523 2.519 -19.330 1.00 95.06 215 ILE A O 1
ATOM 1696 N N . LYS A 1 216 ? 14.649 1.818 -19.454 1.00 95.56 216 LYS A N 1
ATOM 1697 C CA . LYS A 1 216 ? 14.854 2.031 -20.882 1.00 95.56 216 LYS A CA 1
ATOM 1698 C C . LYS A 1 216 ? 15.535 0.804 -21.459 1.00 95.56 216 LYS A C 1
ATOM 1700 O O . LYS A 1 216 ? 16.011 -0.054 -20.731 1.00 95.56 216 LYS A O 1
ATOM 1705 N N . THR A 1 217 ? 15.525 0.708 -22.775 1.00 95.00 217 THR A N 1
ATOM 1706 C CA . THR A 1 217 ? 16.205 -0.368 -23.488 1.00 95.00 217 THR A CA 1
ATOM 1707 C C . THR A 1 217 ? 17.563 0.151 -23.922 1.00 95.00 217 THR A C 1
ATOM 1709 O O . THR A 1 217 ? 17.627 1.157 -24.638 1.00 95.00 217 THR A O 1
ATOM 1712 N N . GLU A 1 218 ? 18.615 -0.513 -23.460 1.00 94.69 218 GLU A N 1
ATOM 1713 C CA . GLU A 1 218 ? 19.981 -0.306 -23.914 1.00 94.69 218 GLU A CA 1
ATOM 1714 C C . GLU A 1 218 ? 20.053 -0.577 -25.427 1.00 94.69 218 GLU A C 1
ATOM 1716 O O . GLU A 1 218 ? 19.330 -1.420 -25.969 1.00 94.69 218 GLU A O 1
ATOM 1721 N N . ARG A 1 219 ? 20.814 0.241 -26.159 1.00 93.50 219 ARG A N 1
ATOM 1722 C CA . ARG A 1 219 ? 20.763 0.248 -27.620 1.00 93.50 219 ARG A CA 1
ATOM 1723 C C . ARG A 1 219 ? 21.484 -0.942 -28.255 1.00 93.50 219 ARG A C 1
ATOM 1725 O O . ARG A 1 219 ? 20.979 -1.415 -29.274 1.00 93.50 219 ARG A O 1
ATOM 1732 N N . LEU A 1 220 ? 22.647 -1.358 -27.776 1.00 90.12 220 LEU A N 1
ATOM 1733 C CA . LEU A 1 220 ? 23.478 -2.372 -28.431 1.00 90.12 220 LEU A CA 1
ATOM 1734 C C . LEU A 1 220 ? 22.961 -3.798 -28.206 1.00 90.12 220 LEU A C 1
ATOM 1736 O O . LEU A 1 220 ? 22.794 -4.551 -29.164 1.00 90.12 220 LEU A O 1
ATOM 1740 N N . GLU A 1 221 ? 22.659 -4.142 -26.963 1.00 88.50 221 GLU A N 1
ATOM 1741 C CA . GLU A 1 221 ? 22.284 -5.476 -26.498 1.00 88.50 221 GLU A CA 1
ATOM 1742 C C . GLU A 1 221 ? 20.765 -5.631 -26.353 1.00 88.50 221 GLU A C 1
ATOM 1744 O O . GLU A 1 221 ? 20.235 -6.741 -26.417 1.00 88.50 221 GLU A O 1
ATOM 1749 N N . GLY A 1 222 ? 20.029 -4.520 -26.240 1.00 91.19 222 GLY A N 1
ATOM 1750 C CA . GLY A 1 222 ? 18.570 -4.549 -26.116 1.00 91.19 222 GLY A CA 1
ATOM 1751 C C . GLY A 1 222 ? 18.078 -4.919 -24.716 1.00 91.19 222 GLY A C 1
ATOM 1752 O O . GLY A 1 222 ? 16.896 -5.224 -24.537 1.00 91.19 222 GLY A O 1
ATOM 1753 N N . GLU A 1 223 ? 18.968 -4.892 -23.732 1.00 93.62 223 GLU A N 1
ATOM 1754 C CA . GLU A 1 223 ? 18.685 -5.219 -22.342 1.00 93.62 223 GLU A CA 1
ATOM 1755 C C . GLU A 1 223 ? 18.095 -4.022 -21.571 1.00 93.62 223 GLU A C 1
ATOM 1757 O O . GLU A 1 223 ? 18.222 -2.865 -21.993 1.00 93.62 223 GLU A O 1
ATOM 1762 N N . PRO A 1 224 ? 17.372 -4.259 -20.462 1.00 95.25 224 PRO A N 1
ATOM 1763 C CA . PRO A 1 224 ? 16.827 -3.177 -19.655 1.00 95.25 224 PRO A CA 1
ATOM 1764 C C . PRO A 1 224 ? 17.929 -2.430 -18.897 1.00 95.25 224 PRO A C 1
ATOM 1766 O O . PRO A 1 224 ? 18.767 -3.023 -18.236 1.00 95.25 224 PRO A O 1
ATOM 1769 N N . ILE A 1 225 ? 17.870 -1.103 -18.913 1.00 96.25 225 ILE A N 1
ATOM 1770 C CA . ILE A 1 225 ? 18.760 -0.228 -18.155 1.00 96.25 225 ILE A CA 1
ATOM 1771 C C . ILE A 1 225 ? 17.949 0.855 -17.452 1.00 96.25 225 ILE A C 1
ATOM 1773 O O . ILE A 1 225 ? 17.047 1.459 -18.041 1.00 96.25 225 ILE A O 1
ATOM 1777 N N . CYS A 1 226 ? 18.248 1.115 -16.180 1.00 95.19 226 CYS A N 1
ATOM 1778 C CA . CYS A 1 226 ? 17.587 2.188 -15.453 1.00 95.19 226 CYS A CA 1
ATOM 1779 C C . CYS A 1 226 ? 18.120 3.564 -15.877 1.00 95.19 226 CYS A C 1
ATOM 1781 O O . CYS A 1 226 ? 19.279 3.731 -16.261 1.00 95.19 226 CYS A O 1
ATOM 1783 N N . THR A 1 227 ? 17.285 4.593 -15.766 1.00 94.38 227 THR A N 1
ATOM 1784 C CA . THR A 1 227 ? 17.663 5.976 -16.085 1.00 94.38 227 THR A CA 1
ATOM 1785 C C . THR A 1 227 ? 18.754 6.530 -15.172 1.00 94.38 227 THR A C 1
ATOM 1787 O O . THR A 1 227 ? 19.388 7.509 -15.547 1.00 94.38 227 THR A O 1
ATOM 1790 N N . GLY A 1 228 ? 18.967 5.932 -13.993 1.00 92.06 228 GLY A N 1
ATOM 1791 C CA . GLY A 1 228 ? 20.069 6.296 -13.099 1.00 92.06 228 GLY A CA 1
ATOM 1792 C C . GLY A 1 228 ? 21.440 5.805 -13.573 1.00 92.06 228 GLY A C 1
ATOM 1793 O O . GLY A 1 228 ? 22.440 6.444 -13.267 1.00 92.06 228 GLY A O 1
ATOM 1794 N N . CYS A 1 229 ? 21.488 4.710 -14.336 1.00 93.69 229 CYS A N 1
ATOM 1795 C CA . CYS A 1 229 ? 22.727 4.163 -14.895 1.00 93.69 229 CYS A CA 1
ATOM 1796 C C . CYS A 1 229 ? 22.976 4.592 -16.335 1.00 93.69 229 CYS A C 1
ATOM 1798 O O . CYS A 1 229 ? 24.119 4.624 -16.771 1.00 93.69 229 CYS A O 1
ATOM 1800 N N . ALA A 1 230 ? 21.915 4.877 -17.088 1.00 95.62 230 ALA A N 1
ATOM 1801 C CA . ALA A 1 230 ? 22.044 5.060 -18.519 1.00 95.62 230 ALA A CA 1
ATOM 1802 C C . ALA A 1 230 ? 22.860 6.300 -18.897 1.00 95.62 230 ALA A C 1
ATOM 1804 O O . ALA A 1 230 ? 22.471 7.438 -18.619 1.00 95.62 230 ALA A O 1
ATOM 1805 N N . VAL A 1 231 ? 23.926 6.074 -19.660 1.00 96.62 231 VAL A N 1
ATOM 1806 C CA . VAL A 1 231 ? 24.575 7.117 -20.452 1.00 96.62 231 VAL A CA 1
ATOM 1807 C C . VAL A 1 231 ? 23.713 7.369 -21.687 1.00 96.62 231 VAL A C 1
ATOM 1809 O O . VAL A 1 231 ? 23.161 6.440 -22.281 1.00 96.62 231 VAL A O 1
ATOM 1812 N N . THR A 1 232 ? 23.527 8.637 -22.064 1.00 96.44 232 THR A N 1
ATOM 1813 C CA . THR A 1 232 ? 22.593 8.993 -23.139 1.00 96.44 232 THR A CA 1
ATOM 1814 C C . THR A 1 232 ? 23.184 9.938 -24.168 1.00 96.44 232 THR A C 1
ATOM 1816 O O . THR A 1 232 ? 23.932 10.857 -23.847 1.00 96.44 232 THR A O 1
ATOM 1819 N N . GLU A 1 233 ? 22.771 9.751 -25.420 1.00 96.56 233 GLU A N 1
ATOM 1820 C CA . GLU A 1 233 ? 23.043 10.679 -26.515 1.00 96.56 233 GLU A CA 1
ATOM 1821 C C . GLU A 1 233 ? 21.909 10.646 -27.548 1.00 96.56 233 GLU A C 1
ATOM 1823 O O . GLU A 1 233 ? 21.089 9.725 -27.589 1.00 96.56 233 GLU A O 1
ATOM 1828 N N . ARG A 1 234 ? 21.808 11.693 -28.372 1.00 95.44 234 ARG A N 1
ATOM 1829 C CA . ARG A 1 234 ? 20.773 11.816 -29.400 1.00 95.44 234 ARG A CA 1
ATOM 1830 C C . ARG A 1 234 ? 21.284 11.359 -30.763 1.00 95.44 234 ARG A C 1
ATOM 1832 O O . ARG A 1 234 ? 22.110 12.028 -31.370 1.00 95.44 234 ARG A O 1
ATOM 1839 N N . PHE A 1 235 ? 20.647 10.324 -31.307 1.00 93.62 235 PHE A N 1
ATOM 1840 C CA . PHE A 1 235 ? 20.853 9.836 -32.672 1.00 93.62 235 PHE A CA 1
ATOM 1841 C C . PHE A 1 235 ? 19.535 9.902 -33.447 1.00 93.62 235 PHE A C 1
ATOM 1843 O O . PHE A 1 235 ? 18.476 9.551 -32.923 1.00 93.62 235 PHE A O 1
ATOM 1850 N N . ALA A 1 236 ? 19.566 10.420 -34.678 1.00 91.38 236 ALA A N 1
ATOM 1851 C CA . ALA A 1 236 ? 18.362 10.664 -35.485 1.00 91.38 236 ALA A CA 1
ATOM 1852 C C . ALA A 1 236 ? 17.229 11.381 -34.708 1.00 91.38 236 ALA A C 1
ATOM 1854 O O . ALA A 1 236 ? 16.056 11.004 -34.760 1.00 91.38 236 ALA A O 1
ATOM 1855 N N . LEU A 1 237 ? 17.595 12.420 -33.944 1.00 90.44 237 LEU A N 1
ATOM 1856 C CA . LEU A 1 237 ? 16.719 13.213 -33.065 1.00 90.44 237 LEU A CA 1
ATOM 1857 C C . LEU A 1 237 ? 16.104 12.465 -31.867 1.00 90.44 237 LEU A C 1
ATOM 1859 O O . LEU A 1 237 ? 15.401 13.110 -31.084 1.00 90.44 237 LEU A O 1
ATOM 1863 N N . LYS A 1 238 ? 16.390 11.173 -31.677 1.00 92.12 238 LYS A N 1
ATOM 1864 C CA . LYS A 1 238 ? 15.888 10.345 -30.574 1.00 92.12 238 LYS A CA 1
ATOM 1865 C C . LYS A 1 238 ? 16.999 10.059 -29.561 1.00 92.12 238 LYS A C 1
ATOM 1867 O O . LYS A 1 238 ? 18.111 9.718 -29.949 1.00 92.12 238 LYS A O 1
ATOM 1872 N N . THR A 1 239 ? 16.694 10.180 -28.271 1.00 95.38 239 THR A N 1
ATOM 1873 C CA . THR A 1 239 ? 17.617 9.773 -27.202 1.00 95.38 239 THR A CA 1
ATOM 1874 C C . THR A 1 239 ? 17.797 8.256 -27.215 1.00 95.38 239 THR A C 1
ATOM 1876 O O . THR A 1 239 ? 16.815 7.509 -27.287 1.00 95.38 239 THR A O 1
ATOM 1879 N N . LYS A 1 240 ? 19.053 7.824 -27.179 1.00 95.56 240 LYS A N 1
ATOM 1880 C CA . LYS A 1 240 ? 19.495 6.438 -27.029 1.00 95.56 240 LYS A CA 1
ATOM 1881 C C . LYS A 1 240 ? 20.156 6.276 -25.663 1.00 95.56 240 LYS A C 1
ATOM 1883 O O . LYS A 1 240 ? 20.624 7.264 -25.100 1.00 95.56 240 LYS A O 1
ATOM 1888 N N . TYR A 1 241 ? 20.123 5.055 -25.147 1.00 96.38 241 TYR A N 1
ATOM 1889 C CA . TYR A 1 241 ? 20.545 4.697 -23.797 1.00 96.38 241 TYR A CA 1
ATOM 1890 C C . TYR A 1 241 ? 21.609 3.606 -23.903 1.00 96.38 241 TYR A C 1
ATOM 1892 O O . TYR A 1 241 ? 21.437 2.689 -24.704 1.00 96.38 241 TYR A O 1
ATOM 1900 N N . PHE A 1 242 ? 22.674 3.735 -23.121 1.00 96.12 242 PHE A N 1
ATOM 1901 C CA . PHE A 1 242 ? 23.863 2.880 -23.131 1.00 96.12 242 PHE A CA 1
ATOM 1902 C C . PHE A 1 242 ? 24.271 2.566 -21.689 1.00 96.12 242 PHE A C 1
ATOM 1904 O O . PHE A 1 242 ? 23.985 3.375 -20.799 1.00 96.12 242 PHE A O 1
ATOM 1911 N N . TYR A 1 243 ? 24.926 1.425 -21.451 1.00 93.38 243 TYR A N 1
ATOM 1912 C CA . TYR A 1 243 ? 25.403 1.068 -20.108 1.00 93.38 243 TYR A CA 1
ATOM 1913 C C . TYR A 1 243 ? 26.481 2.013 -19.594 1.00 93.38 243 TYR A C 1
ATOM 1915 O O . TYR A 1 243 ? 26.425 2.426 -18.436 1.00 93.38 243 TYR A O 1
ATOM 1923 N N . ASP A 1 244 ? 27.410 2.393 -20.464 1.00 94.06 244 ASP A N 1
ATOM 1924 C CA . ASP A 1 244 ? 28.546 3.237 -20.126 1.00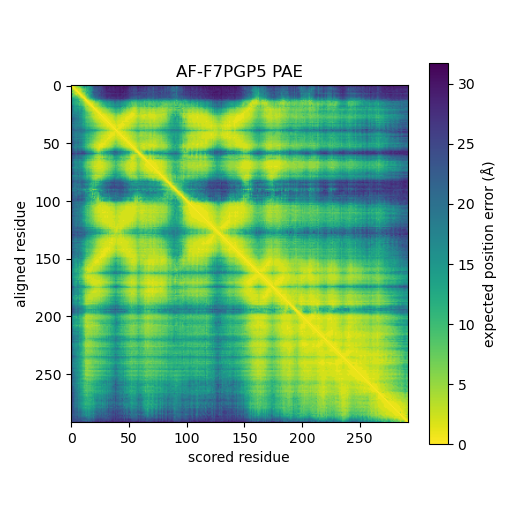 94.06 244 ASP A CA 1
ATOM 1925 C C . ASP A 1 244 ? 29.032 4.065 -21.333 1.00 94.06 244 ASP A C 1
ATOM 1927 O O . ASP A 1 244 ? 28.429 4.081 -22.414 1.00 94.06 244 ASP A O 1
ATOM 1931 N N . GLU A 1 245 ? 30.113 4.820 -21.122 1.00 95.00 245 GLU A N 1
ATOM 1932 C CA . GLU A 1 245 ? 30.744 5.631 -22.166 1.00 95.00 245 GLU A CA 1
ATOM 1933 C C . GLU A 1 245 ? 31.407 4.781 -23.262 1.00 95.00 245 GLU A C 1
ATOM 1935 O O . GLU A 1 245 ? 31.478 5.237 -24.402 1.00 95.00 245 GLU A O 1
ATOM 1940 N N . GLU A 1 246 ? 31.857 3.560 -22.959 1.00 94.44 246 GLU A N 1
ATOM 1941 C CA . GLU A 1 246 ? 32.499 2.669 -23.932 1.00 94.44 246 GLU A CA 1
ATOM 1942 C C . GLU A 1 246 ? 31.468 2.129 -24.929 1.00 94.44 246 GLU A C 1
ATOM 1944 O O . GLU A 1 246 ? 31.681 2.212 -26.140 1.00 94.44 246 GLU A O 1
ATOM 1949 N N . ASN A 1 247 ? 30.302 1.683 -24.449 1.00 93.31 247 ASN A N 1
ATOM 1950 C CA . ASN A 1 247 ? 29.178 1.314 -25.307 1.00 93.31 247 ASN A CA 1
ATOM 1951 C C . ASN A 1 247 ? 28.712 2.488 -26.172 1.00 93.31 247 ASN A C 1
ATOM 1953 O O . ASN A 1 247 ? 28.422 2.310 -27.358 1.00 93.31 247 ASN A O 1
ATOM 1957 N N . LEU A 1 248 ? 28.639 3.692 -25.595 1.00 96.00 248 LEU A N 1
ATOM 1958 C CA . LEU A 1 248 ? 28.275 4.882 -26.354 1.00 96.00 248 LEU A CA 1
ATOM 1959 C C . LEU A 1 248 ? 29.289 5.165 -27.471 1.00 96.00 248 LEU A C 1
ATOM 1961 O O . LEU A 1 248 ? 28.882 5.441 -28.600 1.00 96.00 248 LEU A O 1
ATOM 1965 N N . GLU A 1 249 ? 30.588 5.105 -27.175 1.00 96.00 249 GLU A N 1
ATOM 1966 C CA . GLU A 1 249 ? 31.638 5.381 -28.158 1.00 96.00 249 GLU A CA 1
ATOM 1967 C C . GLU A 1 249 ? 31.679 4.314 -29.258 1.00 96.00 249 GLU A C 1
ATOM 1969 O O . GLU A 1 249 ? 31.708 4.658 -30.440 1.00 96.00 249 GLU A O 1
ATOM 1974 N N . ALA A 1 250 ? 31.546 3.034 -28.902 1.00 94.06 250 ALA A N 1
ATOM 1975 C CA . ALA A 1 250 ? 31.424 1.949 -29.873 1.00 94.06 250 ALA A CA 1
ATOM 1976 C C . ALA A 1 250 ? 30.244 2.181 -30.832 1.00 94.06 250 ALA A C 1
ATOM 1978 O O . ALA A 1 250 ? 30.380 2.051 -32.051 1.00 94.06 250 ALA A O 1
ATOM 1979 N N . PHE A 1 251 ? 29.092 2.607 -30.301 1.00 95.19 251 PHE A N 1
ATOM 1980 C CA . PHE A 1 251 ? 27.944 2.943 -31.138 1.00 95.19 251 PHE A CA 1
ATOM 1981 C C . PHE A 1 251 ? 28.155 4.220 -31.961 1.00 95.19 251 PHE A C 1
ATOM 1983 O O . PHE A 1 251 ? 27.616 4.322 -33.061 1.00 95.19 251 PHE A O 1
ATOM 1990 N N . ARG A 1 252 ? 28.925 5.208 -31.486 1.00 95.75 252 ARG A N 1
ATOM 1991 C CA . ARG A 1 252 ? 29.268 6.400 -32.284 1.00 95.75 252 ARG A CA 1
ATOM 1992 C C . ARG A 1 252 ? 30.089 6.036 -33.510 1.00 95.75 252 ARG A C 1
ATOM 1994 O O . ARG A 1 252 ? 29.804 6.567 -34.584 1.00 95.75 252 ARG A O 1
ATOM 2001 N N . GLU A 1 253 ? 31.075 5.157 -33.356 1.00 95.25 253 GLU A N 1
ATOM 2002 C CA . GLU A 1 253 ? 31.891 4.666 -34.468 1.00 95.25 253 GLU A CA 1
ATOM 2003 C C . GLU A 1 253 ? 31.025 3.901 -35.476 1.00 95.25 253 GLU A C 1
ATOM 2005 O O . GLU A 1 253 ? 31.007 4.247 -36.660 1.00 95.25 253 GLU A O 1
ATOM 2010 N N . GLU A 1 254 ? 30.205 2.956 -35.001 1.00 93.75 254 GLU A N 1
ATOM 2011 C CA . GLU A 1 254 ? 29.261 2.215 -35.847 1.00 93.75 254 GLU A CA 1
ATOM 2012 C C . GLU A 1 254 ? 28.300 3.172 -36.570 1.00 93.75 254 GLU A C 1
ATOM 2014 O O . GLU A 1 254 ? 28.140 3.124 -37.792 1.00 93.75 254 GLU A O 1
ATOM 2019 N N . TYR A 1 255 ? 27.701 4.110 -35.833 1.00 94.38 255 TYR A N 1
ATOM 2020 C CA . TYR A 1 255 ? 26.786 5.096 -36.386 1.00 94.38 255 TYR A CA 1
ATOM 2021 C C . TYR A 1 255 ? 27.484 6.014 -37.387 1.00 94.38 255 TYR A C 1
ATOM 2023 O O . TYR A 1 255 ? 26.848 6.412 -38.354 1.00 94.38 255 TYR A O 1
ATOM 2031 N N . ALA A 1 256 ? 28.759 6.373 -37.228 1.00 94.81 256 ALA A N 1
ATOM 2032 C CA . ALA A 1 256 ? 29.470 7.187 -38.213 1.00 94.81 256 ALA A CA 1
ATOM 2033 C C . ALA A 1 256 ? 29.552 6.474 -39.574 1.00 94.81 256 ALA A C 1
ATOM 2035 O O . ALA A 1 256 ? 29.261 7.103 -40.603 1.00 94.81 256 ALA A O 1
ATOM 2036 N N . ASP A 1 257 ? 29.805 5.167 -39.556 1.00 95.88 257 ASP A N 1
ATOM 2037 C CA . ASP A 1 257 ? 29.967 4.322 -40.741 1.00 95.88 257 ASP A CA 1
ATOM 2038 C C . ASP A 1 257 ? 28.639 3.853 -41.364 1.00 95.88 257 ASP A C 1
ATOM 2040 O O . ASP A 1 257 ? 28.598 3.483 -42.542 1.00 95.88 257 ASP A O 1
ATOM 2044 N N . MET A 1 258 ? 27.523 3.949 -40.633 1.00 93.56 258 MET A N 1
ATOM 2045 C CA . MET A 1 258 ? 26.206 3.549 -41.137 1.00 93.56 258 MET A CA 1
ATOM 2046 C C . MET A 1 258 ? 25.759 4.345 -42.385 1.00 93.56 258 MET A C 1
ATOM 2048 O O . MET A 1 258 ? 25.854 5.587 -42.430 1.00 93.56 258 MET A O 1
ATOM 2052 N N . PRO A 1 259 ? 25.149 3.674 -43.381 1.00 93.81 259 PRO A N 1
ATOM 2053 C CA . PRO A 1 259 ? 24.393 4.312 -44.450 1.00 93.81 259 PRO A CA 1
ATOM 2054 C C . PRO A 1 259 ? 23.277 5.235 -43.934 1.00 93.81 259 PRO A C 1
ATOM 2056 O O . PRO A 1 259 ? 22.680 5.019 -42.880 1.00 93.81 259 PRO A O 1
ATOM 2059 N N . LEU A 1 260 ? 22.907 6.245 -44.733 1.00 88.69 260 LEU A N 1
ATOM 2060 C CA . LEU A 1 260 ? 21.882 7.235 -44.356 1.00 88.69 260 LEU A CA 1
ATOM 2061 C C . LEU A 1 260 ? 20.521 6.622 -43.985 1.00 88.69 260 LEU A C 1
ATOM 2063 O O . LEU A 1 260 ? 19.818 7.167 -43.135 1.00 88.69 260 LEU A O 1
ATOM 2067 N N . HIS A 1 261 ? 20.132 5.516 -44.623 1.00 86.19 261 HIS A N 1
ATOM 2068 C CA . HIS A 1 261 ? 18.848 4.870 -44.352 1.00 86.19 261 HIS A CA 1
ATOM 2069 C C . HIS A 1 261 ? 18.837 4.152 -42.993 1.00 86.19 261 HIS A C 1
ATOM 2071 O O . HIS A 1 261 ? 17.848 4.258 -42.274 1.00 86.19 261 HIS A O 1
ATOM 2077 N N . GLU A 1 262 ? 19.941 3.511 -42.599 1.00 89.81 262 GLU A N 1
ATOM 2078 C CA . GLU A 1 262 ? 20.102 2.890 -41.275 1.00 89.81 262 G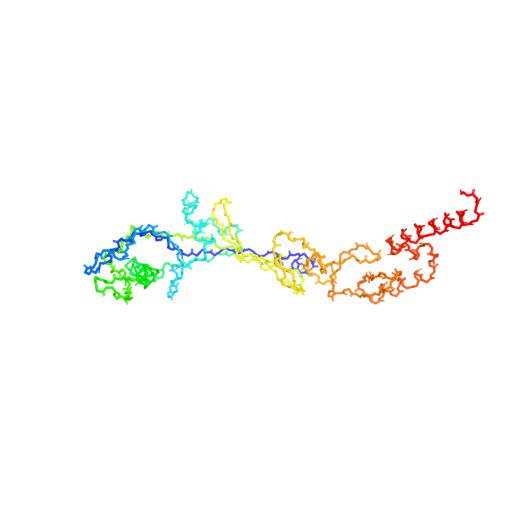LU A CA 1
ATOM 2079 C C . GLU A 1 262 ? 20.138 3.955 -40.174 1.00 89.81 262 GLU A C 1
ATOM 2081 O O . GLU A 1 262 ? 19.385 3.867 -39.203 1.00 89.81 262 GLU A O 1
ATOM 2086 N N . LYS A 1 263 ? 20.874 5.053 -40.402 1.00 91.31 263 LYS A N 1
ATOM 2087 C CA . LYS A 1 263 ? 20.856 6.235 -39.522 1.00 91.31 263 LYS A CA 1
ATOM 2088 C C . LYS A 1 263 ? 19.439 6.750 -39.290 1.00 91.31 263 LYS A C 1
ATOM 2090 O O . LYS A 1 263 ? 19.062 7.043 -38.161 1.00 91.31 263 LYS A O 1
ATOM 2095 N N . ALA A 1 264 ? 18.627 6.850 -40.343 1.00 88.19 264 ALA A N 1
ATOM 2096 C CA . ALA A 1 264 ? 17.239 7.286 -40.213 1.00 88.19 264 ALA A CA 1
ATOM 2097 C C . ALA A 1 264 ? 16.381 6.280 -39.421 1.00 88.19 264 ALA A C 1
ATOM 2099 O O . ALA A 1 264 ? 15.525 6.692 -38.634 1.00 88.19 264 ALA A O 1
ATOM 2100 N N . MET A 1 265 ? 16.619 4.974 -39.585 1.00 89.00 265 MET A N 1
ATOM 2101 C CA . MET A 1 265 ? 15.878 3.912 -38.894 1.00 89.00 265 MET A CA 1
ATOM 2102 C C . MET A 1 265 ? 16.066 3.910 -37.372 1.00 89.00 265 MET A C 1
ATOM 2104 O O . MET A 1 265 ? 15.177 3.426 -36.661 1.00 89.00 265 MET A O 1
ATOM 2108 N N . GLU A 1 266 ? 17.122 4.544 -36.853 1.00 91.94 266 GLU A N 1
ATOM 2109 C CA . GLU A 1 266 ? 17.279 4.783 -35.413 1.00 91.94 266 GLU A CA 1
ATOM 2110 C C . GLU A 1 266 ? 16.089 5.535 -34.799 1.00 91.94 266 GLU A C 1
ATOM 2112 O O . GLU A 1 266 ? 15.772 5.365 -33.614 1.00 91.94 266 GLU A O 1
ATOM 2117 N N . ASN A 1 267 ? 15.364 6.302 -35.613 1.00 93.00 267 ASN A N 1
ATOM 2118 C CA . ASN A 1 267 ? 14.091 6.894 -35.254 1.00 93.00 267 ASN A CA 1
ATOM 2119 C C . ASN A 1 267 ? 13.000 6.476 -36.249 1.00 93.00 267 ASN A C 1
ATOM 2121 O O . ASN A 1 267 ? 12.666 7.206 -37.178 1.00 93.00 267 ASN A O 1
ATOM 2125 N N . LYS A 1 268 ? 12.395 5.304 -36.008 1.00 88.88 268 LYS A N 1
ATOM 2126 C CA . LYS A 1 268 ? 11.324 4.726 -36.845 1.00 88.88 268 LYS A CA 1
ATOM 2127 C C . LYS A 1 268 ? 10.187 5.707 -37.171 1.00 88.88 268 LYS A C 1
ATOM 2129 O O . LYS A 1 268 ? 9.693 5.703 -38.294 1.00 88.88 268 LYS A O 1
ATOM 2134 N N . TRP A 1 269 ? 9.799 6.567 -36.225 1.00 89.69 269 TRP A N 1
ATOM 2135 C CA . TRP A 1 269 ? 8.765 7.585 -36.447 1.00 89.69 269 TRP A CA 1
ATOM 2136 C C . TRP A 1 269 ? 9.226 8.678 -37.410 1.00 89.69 269 TRP A C 1
ATOM 2138 O O . TRP A 1 269 ? 8.489 9.035 -38.325 1.00 89.69 269 TRP A O 1
ATOM 2148 N N . LEU A 1 270 ? 10.454 9.176 -37.240 1.00 88.81 270 LEU A N 1
ATOM 2149 C CA . LEU A 1 270 ? 11.045 10.157 -38.149 1.00 88.81 270 LEU A CA 1
ATOM 2150 C C . LEU A 1 270 ? 11.259 9.566 -39.546 1.00 88.81 270 LEU A C 1
ATOM 2152 O O . LEU A 1 270 ? 10.924 10.215 -40.531 1.00 88.81 270 LEU A O 1
ATOM 2156 N N . ALA A 1 271 ? 11.761 8.332 -39.636 1.00 88.94 271 ALA A N 1
ATOM 2157 C CA . ALA A 1 271 ? 11.934 7.627 -40.902 1.00 88.94 271 ALA A CA 1
ATOM 2158 C C . ALA A 1 271 ? 10.595 7.460 -41.634 1.00 88.94 271 ALA A C 1
ATOM 2160 O O . ALA A 1 271 ? 10.472 7.857 -42.792 1.00 88.94 271 ALA A O 1
ATOM 2161 N N . GLY A 1 272 ? 9.566 6.955 -40.943 1.00 89.19 272 GLY A N 1
ATOM 2162 C CA . GLY A 1 272 ? 8.221 6.818 -41.502 1.00 89.19 272 GLY A CA 1
ATOM 2163 C C . GLY A 1 272 ? 7.626 8.162 -41.931 1.00 89.19 272 GLY A C 1
ATOM 2164 O O . GLY A 1 272 ? 7.128 8.291 -43.048 1.00 89.19 272 GLY A O 1
ATOM 2165 N N . GLY A 1 273 ? 7.747 9.189 -41.085 1.00 90.38 273 GLY A N 1
ATOM 2166 C CA . GLY A 1 273 ? 7.292 10.545 -41.392 1.00 90.38 273 GLY A CA 1
ATOM 2167 C C . GLY A 1 273 ? 8.007 11.156 -42.598 1.00 90.38 273 GLY A C 1
ATOM 2168 O O . GLY A 1 273 ? 7.361 11.769 -43.445 1.00 90.38 273 GLY A O 1
ATOM 2169 N N . SER A 1 274 ? 9.318 10.937 -42.727 1.00 86.62 274 SER A N 1
ATOM 2170 C CA . SER A 1 274 ? 10.099 11.416 -43.867 1.00 86.62 274 SER A CA 1
ATOM 2171 C C . SER A 1 274 ? 9.659 10.753 -45.170 1.00 86.62 274 SER A C 1
ATOM 2173 O O . SER A 1 274 ? 9.514 11.451 -46.169 1.00 86.62 274 SER A O 1
ATOM 2175 N N . VAL A 1 275 ? 9.400 9.441 -45.166 1.00 90.44 275 VAL A N 1
ATOM 2176 C CA . VAL A 1 275 ? 8.894 8.722 -46.347 1.00 90.44 275 VAL A CA 1
ATOM 2177 C C . VAL A 1 275 ? 7.533 9.275 -46.772 1.00 90.44 275 VAL A C 1
ATOM 2179 O O . VAL A 1 275 ? 7.343 9.605 -47.943 1.00 90.44 275 VAL A O 1
ATOM 2182 N N . VAL A 1 276 ? 6.601 9.439 -45.827 1.00 93.25 276 VAL A N 1
ATOM 2183 C CA . VAL A 1 276 ? 5.269 10.000 -46.108 1.00 93.25 276 VAL A CA 1
ATOM 2184 C C . VAL A 1 276 ? 5.379 11.422 -46.663 1.00 93.25 276 VAL A C 1
ATOM 2186 O O . VAL A 1 276 ? 4.749 11.734 -47.672 1.00 93.25 276 VAL A O 1
ATOM 2189 N N . ALA A 1 277 ? 6.217 12.271 -46.063 1.00 92.62 277 ALA A N 1
ATOM 2190 C CA . ALA A 1 277 ? 6.435 13.637 -46.532 1.00 92.62 277 ALA A CA 1
ATOM 2191 C C . ALA A 1 277 ? 7.019 13.678 -47.954 1.00 92.62 277 ALA A C 1
ATOM 2193 O O . ALA A 1 277 ? 6.564 14.474 -48.774 1.00 92.62 277 ALA A O 1
ATOM 2194 N N . SER A 1 278 ? 7.979 12.804 -48.279 1.00 91.88 278 SER A N 1
ATOM 2195 C CA . SER A 1 278 ? 8.535 12.700 -49.633 1.00 91.88 278 SER A CA 1
ATOM 2196 C C . SER A 1 278 ? 7.484 12.274 -50.657 1.00 91.88 278 SER A C 1
ATOM 2198 O O . SER A 1 278 ? 7.409 12.875 -51.726 1.00 91.88 278 SER A O 1
ATOM 2200 N N . VAL A 1 279 ? 6.635 11.291 -50.333 1.00 94.50 279 VAL A N 1
ATOM 2201 C CA . VAL A 1 279 ? 5.532 10.866 -51.214 1.00 94.50 279 VAL A CA 1
ATOM 2202 C C . VAL A 1 279 ? 4.546 12.011 -51.437 1.00 94.50 279 VAL A C 1
ATOM 2204 O O . VAL A 1 279 ? 4.201 12.304 -52.579 1.00 94.50 279 VAL A O 1
ATOM 2207 N N . LEU A 1 280 ? 4.135 12.702 -50.370 1.00 95.44 280 LEU A N 1
ATOM 2208 C CA . LEU A 1 280 ? 3.236 13.855 -50.462 1.00 95.44 280 LEU A CA 1
ATOM 2209 C C . LEU A 1 280 ? 3.830 14.992 -51.298 1.00 95.44 280 LEU A C 1
ATOM 2211 O O . LEU A 1 280 ? 3.113 15.612 -52.079 1.00 95.44 280 LEU A O 1
ATOM 2215 N N . LEU A 1 281 ? 5.134 15.243 -51.175 1.00 95.25 281 LEU A N 1
ATOM 2216 C CA . LEU A 1 281 ? 5.833 16.252 -51.963 1.00 95.25 281 LEU A CA 1
ATOM 2217 C C . LEU A 1 281 ? 5.862 15.877 -53.448 1.00 95.25 281 LEU A C 1
ATOM 2219 O O . LEU A 1 281 ? 5.562 16.721 -54.288 1.00 95.25 281 LEU A O 1
ATOM 2223 N N . VAL A 1 282 ? 6.166 14.617 -53.778 1.00 94.62 282 VAL A N 1
ATOM 2224 C CA . VAL A 1 282 ? 6.140 14.130 -55.167 1.00 94.62 282 VAL A CA 1
ATOM 2225 C C . VAL A 1 282 ? 4.734 14.247 -55.747 1.00 94.62 282 VAL A C 1
ATOM 2227 O O . VAL A 1 282 ? 4.575 14.807 -56.827 1.00 94.62 282 VAL A O 1
ATOM 2230 N N . VAL A 1 283 ? 3.706 13.795 -55.025 1.00 94.06 283 VAL A N 1
ATOM 2231 C CA . VAL A 1 283 ? 2.308 13.924 -55.463 1.00 94.06 283 VAL A CA 1
ATOM 2232 C C . VAL A 1 283 ? 1.931 15.394 -55.657 1.00 94.06 283 VAL A C 1
ATOM 2234 O O . VAL A 1 283 ? 1.373 15.745 -56.691 1.00 94.06 283 VAL A O 1
ATOM 2237 N N . GLY A 1 284 ? 2.291 16.275 -54.720 1.00 94.06 284 GLY A N 1
ATOM 2238 C CA . GLY A 1 284 ? 2.049 17.713 -54.838 1.00 94.06 284 GLY A CA 1
ATOM 2239 C C . GLY A 1 284 ? 2.722 18.334 -56.064 1.00 94.06 284 GLY A C 1
ATOM 2240 O O . GLY A 1 284 ? 2.097 19.121 -56.772 1.00 94.06 284 GLY A O 1
ATOM 2241 N N . LEU A 1 285 ? 3.964 17.944 -56.368 1.00 94.56 285 LEU A N 1
ATOM 2242 C CA . LEU A 1 285 ? 4.666 18.382 -57.578 1.00 94.56 285 LEU A CA 1
ATOM 2243 C C . LEU A 1 285 ? 4.000 17.863 -58.858 1.00 94.56 285 LEU A C 1
ATOM 2245 O O . LEU A 1 285 ? 3.916 18.611 -59.829 1.00 94.56 285 LEU A O 1
ATOM 2249 N N . LEU A 1 286 ? 3.508 16.620 -58.865 1.00 93.25 286 LEU A N 1
ATOM 2250 C CA . LEU A 1 286 ? 2.784 16.057 -60.010 1.00 93.25 286 LEU A CA 1
ATOM 2251 C C . LEU A 1 286 ? 1.470 16.805 -60.277 1.00 93.25 286 LEU A C 1
ATOM 2253 O O . LEU A 1 286 ? 1.171 17.082 -61.438 1.00 93.25 286 LEU A O 1
ATOM 2257 N N . VAL A 1 287 ? 0.750 17.189 -59.216 1.00 92.56 287 VAL A N 1
ATOM 2258 C CA . VAL A 1 287 ? -0.482 17.993 -59.299 1.00 92.56 287 VAL A CA 1
ATOM 2259 C C . VAL A 1 287 ? -0.190 19.410 -59.802 1.00 92.56 287 VAL A C 1
ATOM 2261 O O . VAL A 1 287 ? -0.843 19.893 -60.723 1.00 92.56 287 VAL A O 1
ATOM 2264 N N . ILE A 1 288 ? 0.825 20.088 -59.251 1.00 91.69 288 ILE A N 1
ATOM 2265 C CA . ILE A 1 288 ? 1.212 21.441 -59.697 1.00 91.69 288 ILE A CA 1
ATOM 2266 C C . ILE A 1 288 ? 1.719 21.420 -61.149 1.00 91.69 288 ILE A C 1
ATOM 2268 O O . ILE A 1 288 ? 1.472 22.356 -61.907 1.00 91.69 288 ILE A O 1
ATOM 2272 N N . GLY A 1 289 ? 2.417 20.354 -61.544 1.00 88.62 289 GLY A N 1
ATOM 2273 C CA . GLY A 1 289 ? 2.929 20.158 -62.899 1.00 88.62 289 GLY A CA 1
ATOM 2274 C C . GLY A 1 289 ? 1.883 19.710 -63.926 1.00 88.62 289 GLY A C 1
ATOM 2275 O O . GLY A 1 289 ? 2.222 19.621 -65.104 1.00 88.62 289 GLY A O 1
ATOM 2276 N N . GLY A 1 290 ? 0.643 19.419 -63.510 1.00 82.69 290 GLY A N 1
ATOM 2277 C CA . GLY A 1 290 ? -0.440 18.971 -64.393 1.00 82.69 290 GLY A CA 1
ATOM 2278 C C . GLY A 1 290 ? -0.233 17.578 -64.998 1.00 82.69 290 GLY A C 1
ATOM 2279 O O . GLY A 1 290 ? -0.768 17.293 -66.069 1.00 82.69 290 GLY A O 1
ATOM 2280 N N . ILE A 1 291 ? 0.575 16.727 -64.354 1.00 84.75 291 ILE A N 1
ATOM 2281 C CA . ILE A 1 291 ? 0.767 15.320 -64.753 1.00 84.75 291 ILE A CA 1
ATOM 2282 C C . ILE A 1 291 ? -0.396 14.456 -64.239 1.00 84.75 291 ILE A C 1
ATOM 2284 O O . ILE A 1 291 ? -0.771 13.478 -64.887 1.00 84.75 291 ILE A O 1
ATOM 2288 N N . ILE A 1 292 ? -0.956 14.834 -63.086 1.00 68.75 292 ILE A N 1
ATOM 2289 C CA . ILE A 1 292 ? -2.171 14.295 -62.460 1.00 68.75 292 ILE A CA 1
ATOM 2290 C C . ILE A 1 292 ? -3.083 15.484 -62.176 1.00 68.75 292 ILE A C 1
ATOM 2292 O O . ILE A 1 292 ? -4.283 15.396 -62.510 1.00 68.75 292 ILE A O 1
#

Secondary structure (DSSP, 8-state):
---HHHHHHHHTPPEEEE-EEEEEEEEEEEEE--EEEETTEEEEE--EEEEEEEE--TT--EEPPHHHHHHHHH-GGG-----HHHHTTTSS-EEE----S-HHHHHHHHHHHHHHHH-EEEEEE-TTS-EEEEEE---GGGEEEEEEEEEEEEEEEEEEEETTEEEEEEEEEETTEEEEEEESTTB-TTT--B-TTS-EEE-TTT--EEETTTEEE-TTT--EEETTT-EEEEETTEEEEESSHHHHHHHHHHHHHS-HHHHHHTTHHHHHHHHHHHHHHHHHHHHHTT--

Organism: NCBI:txid1033806